Protein AF-A0A7S4MG57-F1 (afdb_monomer_lite)

Secondary structure (DSSP, 8-state):
-GGGGGT----TTS-HHHHHHHSPTTHHHHHHHHHHHHHH-THHHHHHHHHHHHHHT--HHHHHHHHHHHHHHHHHHHHHHHHHHHHHHHHHHHHHHHHHHTT-------------PPPPEEEEE-SSSTT--EEES-EEEESSSTT-EEEHHHHHHHHHH--S-TTSPEEEESS-----S----S--SS--------S----------S-S-TT---HHHHHHHHHHHHHHHHHHHHHTS----

InterPro domains:
  IPR000433 Zinc finger, ZZ-type [PF00569] (123-163)
  IPR000433 Zinc finger, ZZ-type [PS50135] (122-178)
  IPR000433 Zinc finger, ZZ-type [SM00291] (120-166)
  IPR043145 Zinc finger, ZZ-type superfamily [G3DSA:3.30.60.90] (115-174)
  IPR052260 Autophagy Receptor and Signaling Regulator [PTHR15090] (65-182)

Foldseek 3Di:
DVVVVLVDDDDPPDQPVVSLVSDDPPVSVVVVVVVVVCVVCVVVVLVVLVVVCVVVVHDSVVSSVVVVVSVVVVVVVVVVVVVVVVVVVVVVVVVVVVVVVVPDDDDDDDDDDDDDDPWAWEPAFAPPDPVRDTATFKWWDFPPDDRHIHHPVVVVVCVVVVPDPPPTHTDIDRHYPPPPPPPPPPPPPPDDDDPDDDPDDPDDDDPPDVPDPPPDDDPVVVVVVVVVVVVVVVVVVVVPDDPDD

Radius of gyration: 33.3 Å; chains: 1; bounding box: 58×55×112 Å

Structure (mmCIF, N/CA/C/O backbone):
data_AF-A0A7S4MG57-F1
#
_entry.id   AF-A0A7S4MG57-F1
#
loop_
_atom_site.group_PDB
_atom_site.id
_atom_site.type_symbol
_atom_site.label_atom_id
_atom_site.label_alt_id
_atom_site.label_comp_id
_atom_site.label_asym_id
_atom_site.label_entity_id
_atom_site.label_seq_id
_atom_site.pdbx_PDB_ins_code
_atom_site.Cartn_x
_atom_site.Cartn_y
_atom_site.Cartn_z
_atom_site.occupancy
_atom_site.B_iso_or_equiv
_atom_site.auth_seq_id
_atom_site.auth_comp_id
_atom_site.auth_asym_id
_atom_site.auth_atom_id
_atom_site.pdbx_PDB_model_num
ATOM 1 N N . SER A 1 1 ? -7.255 -6.159 46.983 1.00 59.19 1 SER A N 1
ATOM 2 C CA . SER A 1 1 ? -8.043 -6.106 45.728 1.00 59.19 1 SER A CA 1
ATOM 3 C C . SER A 1 1 ? -7.555 -7.181 44.759 1.00 59.19 1 SER A C 1
ATOM 5 O O . SER A 1 1 ? -6.366 -7.473 44.777 1.00 59.19 1 SER A O 1
ATOM 7 N N . ILE A 1 2 ? -8.422 -7.766 43.917 1.00 57.34 2 ILE A N 1
ATOM 8 C CA . ILE A 1 2 ? -8.017 -8.693 42.831 1.00 57.34 2 ILE A CA 1
ATOM 9 C C . ILE A 1 2 ? -6.954 -8.043 41.932 1.00 57.34 2 ILE A C 1
ATOM 11 O O . ILE A 1 2 ? -6.038 -8.718 41.485 1.00 57.34 2 ILE A O 1
ATOM 15 N N . LEU A 1 3 ? -7.029 -6.724 41.745 1.00 61.09 3 LEU A N 1
ATOM 16 C CA . LEU A 1 3 ? -6.102 -5.939 40.927 1.00 61.09 3 LEU A CA 1
ATOM 17 C C . LEU A 1 3 ? -4.697 -5.829 41.539 1.00 61.09 3 LEU A C 1
ATOM 19 O O . LEU A 1 3 ? -3.713 -5.886 40.811 1.00 61.09 3 LEU A O 1
ATOM 23 N N . ALA A 1 4 ? -4.593 -5.821 42.871 1.00 63.12 4 ALA A N 1
ATOM 24 C CA . ALA A 1 4 ? -3.309 -5.825 43.575 1.00 63.12 4 ALA A CA 1
ATOM 25 C C . ALA A 1 4 ? -2.533 -7.144 43.386 1.00 63.12 4 ALA A C 1
ATOM 27 O O . ALA A 1 4 ? -1.312 -7.152 43.468 1.00 63.12 4 ALA A O 1
ATOM 28 N N . ARG A 1 5 ? -3.223 -8.257 43.081 1.00 67.25 5 ARG A N 1
ATOM 29 C CA . ARG A 1 5 ? -2.581 -9.539 42.721 1.00 67.25 5 ARG A CA 1
ATOM 30 C C . ARG A 1 5 ? -1.983 -9.537 41.313 1.00 67.25 5 ARG A C 1
ATOM 32 O O . ARG A 1 5 ? -1.233 -10.445 40.981 1.00 67.25 5 ARG A O 1
ATOM 39 N N . PHE A 1 6 ? -2.342 -8.547 40.501 1.00 65.31 6 PHE A N 1
ATOM 40 C CA . PHE A 1 6 ? -1.812 -8.328 39.158 1.00 65.31 6 PHE A CA 1
ATOM 41 C C . PHE A 1 6 ? -0.910 -7.089 39.097 1.00 65.31 6 PHE A C 1
ATOM 43 O O . PHE A 1 6 ? -0.671 -6.585 38.008 1.00 65.31 6 PHE A O 1
ATOM 50 N N . GLU A 1 7 ? -0.456 -6.583 40.251 1.00 70.88 7 GLU A N 1
ATOM 51 C CA . GLU A 1 7 ? 0.407 -5.394 40.360 1.00 70.88 7 GLU A CA 1
ATOM 52 C C . GLU A 1 7 ? -0.213 -4.102 39.790 1.00 70.88 7 GLU A C 1
ATOM 54 O O . GLU A 1 7 ? 0.481 -3.116 39.567 1.00 70.88 7 GLU A O 1
ATOM 59 N N . ILE A 1 8 ? -1.538 -4.064 39.599 1.00 69.75 8 ILE A N 1
ATOM 60 C CA . ILE A 1 8 ? -2.241 -2.866 39.129 1.00 69.75 8 ILE A CA 1
ATOM 61 C C . ILE A 1 8 ? -2.574 -2.002 40.346 1.00 69.75 8 ILE A C 1
ATOM 63 O O . ILE A 1 8 ? -3.504 -2.303 41.103 1.00 69.75 8 ILE A O 1
ATOM 67 N N . GLN A 1 9 ? -1.799 -0.935 40.528 1.00 71.25 9 GLN A N 1
ATOM 68 C CA . GLN A 1 9 ? -2.088 0.139 41.475 1.00 71.25 9 GLN A CA 1
ATOM 69 C C . GLN A 1 9 ? -3.076 1.102 40.808 1.00 71.25 9 GLN A C 1
ATOM 71 O O . GLN A 1 9 ? -2.828 1.549 39.694 1.00 71.25 9 GLN A O 1
ATOM 76 N N . ILE A 1 10 ? -4.211 1.368 41.454 1.00 69.06 10 ILE A N 1
ATOM 77 C CA . ILE A 1 10 ? -5.167 2.380 40.993 1.00 69.06 10 ILE A CA 1
ATOM 78 C C . ILE A 1 10 ? -4.964 3.604 41.876 1.00 69.06 10 ILE A C 1
ATOM 80 O O . ILE A 1 10 ? -5.203 3.518 43.080 1.00 69.06 10 ILE A O 1
ATOM 84 N N . SER A 1 11 ? -4.520 4.709 41.288 1.00 71.12 11 SER A N 1
ATOM 85 C CA . SER A 1 11 ? -4.574 6.034 41.903 1.00 71.12 11 SER A CA 1
ATOM 86 C C . SER A 1 11 ? -5.867 6.752 41.506 1.00 71.12 11 SER A C 1
ATOM 88 O O . SER A 1 11 ? -6.457 6.456 40.465 1.00 71.12 11 SER A O 1
ATOM 90 N N . ASP A 1 12 ? -6.306 7.719 42.314 1.00 62.94 12 ASP A N 1
ATOM 91 C CA . ASP A 1 12 ? -7.511 8.519 42.033 1.00 62.94 12 ASP A CA 1
ATOM 92 C C . ASP A 1 12 ? -7.369 9.395 40.767 1.00 62.94 12 ASP A C 1
ATOM 94 O O . ASP A 1 12 ? -8.352 9.913 40.236 1.00 62.94 12 ASP A O 1
ATOM 98 N N . GLU A 1 13 ? -6.145 9.529 40.250 1.00 66.62 13 GLU A N 1
ATOM 99 C CA . GLU A 1 13 ? -5.807 10.281 39.040 1.00 66.62 13 GLU A CA 1
ATOM 100 C C . GLU A 1 13 ? -5.823 9.404 37.772 1.00 66.62 13 GLU A C 1
ATOM 102 O O . GLU A 1 13 ? -5.835 9.924 36.649 1.00 66.62 13 GLU A O 1
ATOM 107 N N . ASP A 1 14 ? -5.859 8.074 37.919 1.00 66.50 14 ASP A N 1
ATOM 108 C CA . ASP A 1 14 ? -5.783 7.159 36.787 1.00 66.50 14 ASP A CA 1
ATOM 109 C C . ASP A 1 14 ? -7.077 7.156 35.972 1.00 66.50 14 ASP A C 1
ATOM 111 O O . ASP A 1 14 ? -8.179 6.858 36.444 1.00 66.50 14 ASP A O 1
ATOM 115 N N . SER A 1 15 ? -6.947 7.424 34.670 1.00 70.81 15 SER A N 1
ATOM 116 C CA . SER A 1 15 ? -8.093 7.342 33.773 1.00 70.81 15 SER A CA 1
ATOM 117 C C . SER A 1 15 ? -8.615 5.899 33.738 1.00 70.81 15 SER A C 1
ATOM 119 O O . SER A 1 15 ? -7.839 4.977 33.471 1.00 70.81 15 SER A O 1
ATOM 121 N N . PRO A 1 16 ? -9.942 5.669 33.821 1.00 69.44 16 PRO A N 1
ATOM 122 C CA . PRO A 1 16 ? -10.532 4.329 33.714 1.00 69.44 16 PRO A CA 1
ATOM 123 C C . PRO A 1 16 ? -10.096 3.560 32.456 1.00 69.44 16 PRO A C 1
ATOM 125 O O . PRO A 1 16 ? -10.100 2.332 32.407 1.00 69.44 16 PRO A O 1
ATOM 128 N N . ARG A 1 17 ? -9.695 4.284 31.403 1.00 70.62 17 ARG A N 1
ATOM 129 C CA . ARG A 1 17 ? -9.153 3.714 30.165 1.00 70.62 17 ARG A CA 1
ATOM 130 C C . ARG A 1 17 ? -7.779 3.092 30.318 1.00 70.62 17 ARG A C 1
ATOM 132 O O . ARG A 1 17 ? -7.499 2.145 29.585 1.00 70.62 17 ARG A O 1
ATOM 139 N N . ASP A 1 18 ? -6.936 3.667 31.156 1.00 75.00 18 ASP A N 1
ATOM 140 C CA . ASP A 1 18 ? -5.563 3.224 31.352 1.00 75.00 18 ASP A CA 1
ATOM 141 C C . ASP A 1 18 ? -5.563 1.990 32.259 1.00 75.00 18 ASP A C 1
ATOM 143 O O . ASP A 1 18 ? -5.069 0.948 31.836 1.00 75.00 18 ASP A O 1
ATOM 147 N N . ILE A 1 19 ? -6.398 1.988 33.303 1.00 79.12 19 ILE A N 1
ATOM 148 C CA . ILE A 1 19 ? -6.696 0.792 34.110 1.00 79.12 19 ILE A CA 1
ATOM 149 C C . ILE A 1 19 ? -7.169 -0.387 33.231 1.00 79.12 19 ILE A C 1
ATOM 151 O O . ILE A 1 19 ? -6.678 -1.509 33.347 1.00 79.12 19 ILE A O 1
ATOM 155 N N . ILE A 1 20 ? -8.088 -0.159 32.278 1.00 80.50 20 ILE A N 1
ATOM 156 C CA . ILE A 1 20 ? -8.559 -1.218 31.357 1.00 80.50 20 ILE A CA 1
ATOM 157 C C . ILE A 1 20 ? -7.446 -1.711 30.411 1.00 80.50 20 ILE A C 1
ATOM 159 O O . ILE A 1 20 ? -7.496 -2.854 29.936 1.00 80.50 20 ILE A O 1
ATOM 163 N N . LYS A 1 21 ? -6.462 -0.869 30.069 1.00 80.12 21 LYS A N 1
ATOM 164 C CA . LYS A 1 21 ? -5.341 -1.287 29.215 1.00 80.12 21 LYS A CA 1
ATOM 165 C C . LYS A 1 21 ? -4.374 -2.190 29.959 1.00 80.12 21 LYS A C 1
ATOM 167 O O . LYS A 1 21 ? -3.854 -3.095 29.300 1.00 80.12 21 LYS A O 1
ATOM 172 N N . ASP A 1 22 ? -4.200 -1.958 31.249 1.00 81.81 22 ASP A N 1
ATOM 173 C CA . ASP A 1 22 ? -3.210 -2.651 32.070 1.00 81.81 22 ASP A CA 1
ATOM 174 C C . ASP A 1 22 ? -3.728 -3.997 32.591 1.00 81.81 22 ASP A C 1
ATOM 176 O O . ASP A 1 22 ? -2.958 -4.842 33.036 1.00 81.81 22 ASP A O 1
ATOM 180 N N . LEU A 1 23 ? -5.026 -4.275 32.411 1.00 80.25 23 LEU A N 1
ATOM 181 C CA . LEU A 1 23 ? -5.583 -5.605 32.644 1.00 80.25 23 LEU A CA 1
ATOM 182 C C . LEU A 1 23 ? -4.885 -6.685 31.783 1.00 80.25 23 LEU A C 1
ATOM 184 O O . LEU A 1 23 ? -4.780 -6.535 30.556 1.00 80.25 23 LEU A O 1
ATOM 188 N N . PRO A 1 24 ? -4.512 -7.835 32.375 1.00 78.94 24 PRO A N 1
ATOM 189 C CA . PRO A 1 24 ? -3.954 -8.961 31.635 1.00 78.94 24 PRO A CA 1
ATOM 190 C C . PRO A 1 24 ? -4.993 -9.621 30.712 1.00 78.94 24 PRO A C 1
ATOM 192 O O . PRO A 1 24 ? -6.214 -9.485 30.870 1.00 78.94 24 PRO A O 1
ATOM 195 N N . GLN A 1 25 ? -4.519 -10.371 29.713 1.00 78.56 25 GLN A N 1
ATOM 196 C CA . GLN A 1 25 ? -5.381 -11.272 28.940 1.00 78.56 25 GLN A CA 1
ATOM 197 C C . GLN A 1 25 ? -5.692 -12.520 29.785 1.00 78.56 25 GLN A C 1
ATOM 199 O O . GLN A 1 25 ? -4.795 -13.009 30.462 1.00 78.56 25 GLN A O 1
ATOM 204 N N . PRO A 1 26 ? -6.922 -13.064 29.761 1.00 77.31 26 PRO A N 1
ATOM 205 C CA . PRO A 1 26 ? -8.043 -12.713 28.885 1.00 77.31 26 PRO A CA 1
ATOM 206 C C . PRO A 1 26 ? -8.982 -11.626 29.446 1.00 77.31 26 PRO A C 1
ATOM 208 O O . PRO A 1 26 ? -9.932 -11.231 28.765 1.00 77.31 26 PRO A O 1
ATOM 211 N N . MET A 1 27 ? -8.742 -11.120 30.662 1.00 77.56 27 MET A N 1
ATOM 212 C CA . MET A 1 27 ? -9.642 -10.187 31.361 1.00 77.56 27 MET A CA 1
ATOM 213 C C . MET A 1 27 ? -9.887 -8.906 30.564 1.00 77.56 27 MET A C 1
ATOM 215 O O . MET A 1 27 ? -11.035 -8.500 30.380 1.00 77.56 27 MET A O 1
ATOM 219 N N . LYS A 1 28 ? -8.836 -8.328 29.978 1.00 82.12 28 LYS A N 1
ATOM 220 C CA . LYS A 1 28 ? -8.946 -7.165 29.087 1.00 82.12 28 LYS A CA 1
ATOM 221 C C . LYS A 1 28 ? -9.922 -7.390 27.935 1.00 82.12 28 LYS A C 1
ATOM 223 O O . LYS A 1 28 ? -10.689 -6.492 27.579 1.00 82.12 28 LYS A O 1
ATOM 228 N N . ARG A 1 29 ? -9.912 -8.578 27.325 1.00 80.75 29 ARG A N 1
ATOM 229 C CA . ARG A 1 29 ? -10.821 -8.922 26.223 1.00 80.75 29 ARG A CA 1
ATOM 230 C C . ARG A 1 29 ? -12.266 -9.022 26.710 1.00 80.75 29 ARG A C 1
ATOM 232 O O . ARG A 1 29 ? -13.153 -8.477 26.055 1.00 80.75 29 ARG A O 1
ATOM 239 N N . ILE A 1 30 ? -12.482 -9.652 27.862 1.00 81.44 30 ILE A N 1
ATOM 240 C CA . ILE A 1 30 ? -13.805 -9.811 28.482 1.00 81.44 30 ILE A CA 1
ATOM 241 C C . ILE A 1 30 ? -14.400 -8.443 28.835 1.00 81.44 30 ILE A C 1
ATOM 243 O O . ILE A 1 30 ? -15.529 -8.146 28.440 1.00 81.44 30 ILE A O 1
ATOM 247 N N . VAL A 1 31 ? -13.623 -7.580 29.495 1.00 81.31 31 VAL A N 1
ATOM 248 C CA . VAL A 1 31 ? -14.048 -6.226 29.880 1.00 81.31 31 VAL A CA 1
ATOM 249 C C . VAL A 1 31 ? -14.408 -5.401 28.646 1.00 81.31 31 VAL A C 1
ATOM 251 O O . VAL A 1 31 ? -15.502 -4.847 28.574 1.00 81.31 31 VAL A O 1
ATOM 254 N N . ASN A 1 32 ? -13.561 -5.392 27.612 1.00 80.00 32 ASN A N 1
ATOM 255 C CA . ASN A 1 32 ? -13.862 -4.669 26.372 1.00 80.00 32 ASN A CA 1
ATOM 256 C C . ASN A 1 32 ? -15.116 -5.201 25.660 1.00 80.00 32 ASN A C 1
ATOM 258 O O . ASN A 1 32 ? -15.914 -4.413 25.152 1.00 80.00 32 ASN A O 1
ATOM 262 N N . GLN A 1 33 ? -15.325 -6.519 25.629 1.00 77.44 33 GLN A N 1
ATOM 263 C CA . GLN A 1 33 ? -16.519 -7.113 25.025 1.00 77.44 33 GLN A CA 1
ATOM 264 C C . GLN A 1 33 ? -17.790 -6.721 25.789 1.00 77.44 33 GLN A C 1
ATOM 266 O O . GLN A 1 33 ? -18.788 -6.351 25.168 1.00 77.44 33 GLN A O 1
ATOM 271 N N . LYS A 1 34 ? -17.747 -6.736 27.125 1.00 78.19 34 LYS A N 1
ATOM 272 C CA . LYS A 1 34 ? -18.865 -6.312 27.979 1.00 78.19 34 LYS A CA 1
ATOM 273 C C . LYS A 1 34 ? -19.147 -4.814 27.850 1.00 78.19 34 LYS A C 1
ATOM 275 O O . LYS A 1 34 ? -20.306 -4.452 27.692 1.00 78.19 34 LYS A O 1
ATOM 280 N N . LEU A 1 35 ? -18.124 -3.961 27.779 1.00 78.56 35 LEU A N 1
ATOM 281 C CA . LEU A 1 35 ? -18.284 -2.522 27.521 1.00 78.56 35 LEU A CA 1
ATOM 282 C C . LEU A 1 35 ? -18.934 -2.238 26.157 1.00 78.56 35 LEU A C 1
ATOM 284 O O . LEU A 1 35 ? -19.771 -1.345 26.033 1.00 78.56 35 LEU A O 1
ATOM 288 N N . VAL A 1 36 ? -18.596 -3.014 25.121 1.00 74.25 36 VAL A N 1
ATOM 289 C CA . VAL A 1 36 ? -19.242 -2.904 23.801 1.00 74.25 36 VAL A CA 1
ATOM 290 C C . VAL A 1 36 ? -20.710 -3.335 23.852 1.00 74.25 36 VAL A C 1
ATOM 292 O O . VAL A 1 36 ? -21.543 -2.713 23.193 1.00 74.25 36 VAL A O 1
ATOM 295 N N . LEU A 1 37 ? -21.037 -4.376 24.622 1.00 71.50 37 LEU A N 1
ATOM 296 C CA . LEU A 1 37 ? -22.420 -4.820 24.821 1.00 71.50 37 LEU A CA 1
ATOM 297 C C . LEU A 1 37 ? -23.238 -3.793 25.613 1.00 71.50 37 LEU A C 1
ATOM 299 O O . LEU A 1 37 ? -24.344 -3.466 25.192 1.00 71.50 37 LEU A O 1
ATOM 303 N N . LEU A 1 38 ? -22.666 -3.226 26.678 1.00 71.62 38 LEU A N 1
ATOM 304 C CA . LEU A 1 38 ? -23.268 -2.142 27.461 1.00 71.62 38 LEU A CA 1
ATOM 305 C C . LEU A 1 38 ? -23.552 -0.909 26.603 1.00 71.62 38 LEU A C 1
ATOM 307 O O . LEU A 1 38 ? -24.611 -0.304 26.712 1.00 71.62 38 LEU A O 1
ATOM 311 N N . LYS A 1 39 ? -22.655 -0.588 25.665 1.00 68.88 39 LYS A N 1
ATOM 312 C CA . LYS A 1 39 ? -22.871 0.506 24.715 1.00 68.88 39 LYS A CA 1
ATOM 313 C C . LYS A 1 39 ? -24.057 0.273 23.765 1.00 68.88 39 LYS A C 1
ATOM 315 O O . LYS A 1 39 ? -24.626 1.235 23.261 1.00 68.88 39 LYS A O 1
ATOM 320 N N . ARG A 1 40 ? -24.384 -0.983 23.449 1.00 71.31 40 ARG A N 1
ATOM 321 C CA . ARG A 1 40 ? -25.470 -1.336 22.516 1.00 71.31 40 ARG A CA 1
ATOM 322 C C . ARG A 1 40 ? -26.824 -1.497 23.203 1.00 71.31 40 ARG A C 1
ATOM 324 O O . ARG A 1 40 ? -27.834 -1.376 22.524 1.00 71.31 40 ARG A O 1
ATOM 331 N N . LYS A 1 41 ? -26.821 -1.827 24.493 1.00 77.06 41 LYS A N 1
ATOM 332 C CA . LYS A 1 41 ? -28.001 -2.176 25.288 1.00 77.06 41 LYS A CA 1
ATOM 333 C C . LYS A 1 41 ? -27.887 -1.548 26.685 1.00 77.06 41 LYS A C 1
ATOM 335 O O . LYS A 1 41 ? -27.375 -2.219 27.591 1.00 77.06 41 LYS A O 1
ATOM 340 N N . PRO A 1 42 ? -28.281 -0.271 26.859 1.00 70.38 42 PRO A N 1
ATOM 341 C CA . PRO A 1 42 ? -28.182 0.432 28.140 1.00 70.38 42 PRO A CA 1
ATOM 342 C C . PRO A 1 42 ? -29.054 -0.200 29.234 1.00 70.38 42 PRO A C 1
ATOM 344 O O . PRO A 1 42 ? -28.709 -0.106 30.406 1.00 70.38 42 PRO A O 1
ATOM 347 N N . GLU A 1 43 ? -30.104 -0.943 28.877 1.00 76.00 43 GLU A N 1
ATOM 348 C CA . GLU A 1 43 ? -30.953 -1.684 29.817 1.00 76.00 43 GLU A CA 1
ATOM 349 C C . GLU A 1 43 ? -30.182 -2.746 30.625 1.00 76.00 43 GLU A C 1
ATOM 351 O O . GLU A 1 43 ? -30.570 -3.123 31.731 1.00 76.00 43 GLU A O 1
ATOM 356 N N . ASN A 1 44 ? -29.046 -3.223 30.104 1.00 77.75 44 ASN A N 1
ATOM 357 C CA . ASN A 1 44 ? -28.174 -4.145 30.831 1.00 77.75 44 ASN A CA 1
ATOM 358 C C . ASN A 1 44 ? -27.276 -3.428 31.847 1.00 77.75 44 ASN A C 1
ATOM 360 O O . ASN A 1 44 ? -26.794 -4.073 32.778 1.00 77.75 44 ASN A O 1
ATOM 364 N N . LEU A 1 45 ? -27.050 -2.120 31.681 1.00 78.81 45 LEU A N 1
ATOM 365 C CA . LEU A 1 45 ? -26.245 -1.318 32.598 1.00 78.81 45 LEU A CA 1
ATOM 366 C C . LEU A 1 45 ? -26.929 -1.226 33.959 1.00 78.81 45 LEU A C 1
ATOM 368 O O . LEU A 1 45 ? -26.300 -1.504 34.968 1.00 78.81 45 LEU A O 1
ATOM 372 N N . GLU A 1 46 ? -28.228 -0.935 33.980 1.00 81.38 46 GLU A N 1
ATOM 373 C CA . GLU A 1 46 ? -29.005 -0.822 35.219 1.00 81.38 46 GLU A CA 1
ATOM 374 C C . GLU A 1 46 ? -29.064 -2.133 36.005 1.00 81.38 46 GLU A C 1
ATOM 376 O O . GLU A 1 46 ? -29.035 -2.115 37.235 1.00 81.38 46 GLU A O 1
ATOM 381 N N . LYS A 1 47 ? -29.105 -3.276 35.305 1.00 83.00 47 LYS A N 1
ATOM 382 C CA . LYS A 1 47 ? -29.051 -4.605 35.931 1.00 83.00 47 LYS A CA 1
ATOM 383 C C . LYS A 1 47 ? -27.691 -4.860 36.574 1.00 83.00 47 LYS A C 1
ATOM 385 O O . LYS A 1 47 ? -27.638 -5.288 37.720 1.00 83.00 47 LYS A O 1
ATOM 390 N N . ILE A 1 48 ? -26.605 -4.559 35.857 1.00 81.56 48 ILE A N 1
ATOM 391 C CA . ILE A 1 48 ? -25.235 -4.719 36.368 1.00 81.56 48 ILE A CA 1
ATOM 392 C C . ILE A 1 48 ? -24.990 -3.781 37.553 1.00 81.56 48 ILE A C 1
ATOM 394 O O . ILE A 1 48 ? -24.492 -4.224 38.584 1.00 81.56 48 ILE A O 1
ATOM 398 N N . VAL A 1 49 ? -25.396 -2.516 37.436 1.00 82.56 49 VAL A N 1
ATOM 399 C CA . VAL A 1 49 ? -25.298 -1.519 38.508 1.00 82.56 49 VAL A CA 1
ATOM 400 C C . VAL A 1 49 ? -26.147 -1.930 39.706 1.00 82.56 49 VAL A C 1
ATOM 402 O O . VAL A 1 49 ? -25.669 -1.826 40.823 1.00 82.56 49 VAL A O 1
ATOM 405 N N . GLY A 1 50 ? -27.349 -2.477 39.505 1.00 83.62 50 GLY A N 1
ATOM 406 C CA . GLY A 1 50 ? -28.174 -3.004 40.595 1.00 83.62 50 GLY A CA 1
ATOM 407 C C . GLY A 1 50 ? -27.497 -4.147 41.354 1.00 83.62 50 GLY A C 1
ATOM 408 O O . GLY A 1 50 ? -27.485 -4.148 42.581 1.00 83.62 50 GLY A O 1
ATOM 409 N N . THR A 1 51 ? -26.869 -5.087 40.640 1.00 83.31 51 THR A N 1
ATOM 410 C CA . THR A 1 51 ? -26.091 -6.162 41.273 1.00 83.31 51 THR A CA 1
ATOM 411 C C . THR A 1 51 ? -24.866 -5.616 42.013 1.00 83.31 51 THR A C 1
ATOM 413 O O . THR A 1 51 ? -24.579 -6.053 43.122 1.00 83.31 51 THR A O 1
ATOM 416 N N . MET A 1 52 ? -24.154 -4.642 41.439 1.00 80.56 52 MET A N 1
ATOM 417 C CA . MET A 1 52 ? -22.985 -4.024 42.077 1.00 80.56 52 MET A CA 1
ATOM 418 C C . MET A 1 52 ? -23.366 -3.179 43.299 1.00 80.56 52 MET A C 1
ATOM 420 O O . MET A 1 52 ? -22.702 -3.273 44.323 1.00 80.56 52 MET A O 1
ATOM 424 N N . ALA A 1 53 ? -24.460 -2.425 43.227 1.00 84.75 53 ALA A N 1
ATOM 425 C CA . ALA A 1 53 ? -25.007 -1.639 44.329 1.00 84.75 53 ALA A CA 1
ATOM 426 C C . ALA A 1 53 ? -25.298 -2.518 45.555 1.00 84.75 53 ALA A C 1
ATOM 428 O O . ALA A 1 53 ? -24.917 -2.164 46.667 1.00 84.75 53 ALA A O 1
ATOM 429 N N . MET A 1 54 ? -25.876 -3.708 45.342 1.00 80.56 54 MET A N 1
ATOM 430 C CA . MET A 1 54 ? -26.094 -4.690 46.412 1.00 80.56 54 MET A CA 1
ATOM 431 C C . MET A 1 54 ? -24.784 -5.255 46.973 1.00 80.56 54 MET A C 1
ATOM 433 O O . MET A 1 54 ? -24.650 -5.388 48.183 1.00 80.56 54 MET A O 1
ATOM 437 N N . ILE A 1 55 ? -23.813 -5.581 46.113 1.00 83.31 55 ILE A N 1
ATOM 438 C CA . ILE A 1 55 ? -22.528 -6.169 46.536 1.00 83.31 55 ILE A CA 1
ATOM 439 C C . ILE A 1 55 ? -21.689 -5.178 47.352 1.00 83.31 55 ILE A C 1
ATOM 441 O O . ILE A 1 55 ? -21.047 -5.574 48.321 1.00 83.31 55 ILE A O 1
ATOM 445 N N . PHE A 1 56 ? -21.675 -3.906 46.956 1.00 79.00 56 PHE A N 1
ATOM 446 C CA . PHE A 1 56 ? -20.851 -2.871 47.585 1.00 79.00 56 PHE A CA 1
ATOM 447 C C . PHE A 1 56 ? -21.610 -2.029 48.618 1.00 79.00 56 PHE A C 1
ATOM 449 O O . PHE A 1 56 ? -21.015 -1.142 49.219 1.00 79.00 56 PHE A O 1
ATOM 456 N N . ASN A 1 57 ? -22.896 -2.323 48.844 1.00 84.94 57 ASN A N 1
ATOM 457 C CA . ASN A 1 57 ? -23.781 -1.590 49.750 1.00 84.94 57 ASN A CA 1
ATOM 458 C C . ASN A 1 57 ? -23.819 -0.074 49.460 1.00 84.94 57 ASN A C 1
ATOM 460 O O . ASN A 1 57 ? -23.706 0.754 50.362 1.00 84.94 57 ASN A O 1
ATOM 464 N N . VAL A 1 58 ? -23.951 0.282 48.179 1.00 83.75 58 VAL A N 1
ATOM 465 C CA . VAL A 1 58 ? -24.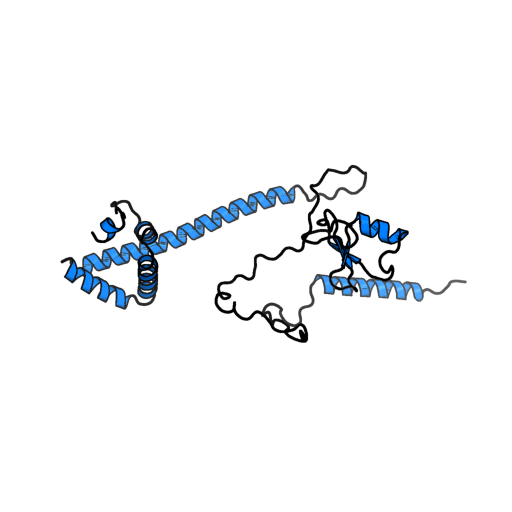002 1.669 47.681 1.00 83.75 58 VAL A CA 1
ATOM 466 C C . VAL A 1 58 ? -25.383 1.935 47.069 1.00 83.75 58 VAL A C 1
ATOM 468 O O . VAL A 1 58 ? -25.930 1.032 46.428 1.00 83.75 58 VAL A O 1
ATOM 471 N N . PRO A 1 59 ? -25.968 3.144 47.205 1.00 87.44 59 PRO A N 1
ATOM 472 C CA . PRO A 1 59 ? -27.229 3.481 46.551 1.00 87.44 59 PRO A CA 1
ATOM 473 C C . PRO A 1 59 ? -27.155 3.300 45.030 1.00 87.44 59 PRO A C 1
ATOM 475 O O . PRO A 1 59 ? -26.253 3.813 44.363 1.00 87.44 59 PRO A O 1
ATOM 478 N N . LYS A 1 60 ? -28.131 2.572 44.472 1.00 86.12 60 LYS A N 1
ATOM 479 C CA . LYS A 1 60 ? -28.186 2.235 43.040 1.00 86.12 60 LYS A CA 1
ATOM 480 C C . LYS A 1 60 ? -28.174 3.480 42.153 1.00 86.12 60 LYS A C 1
ATOM 482 O O . LYS A 1 60 ? -27.512 3.467 41.119 1.00 86.12 60 LYS A O 1
ATOM 487 N N . ASP A 1 61 ? -28.902 4.518 42.548 1.00 82.50 61 ASP A N 1
ATOM 488 C CA . ASP A 1 61 ? -29.097 5.713 41.725 1.00 82.50 61 ASP A CA 1
ATOM 489 C C . ASP A 1 61 ? -27.811 6.545 41.640 1.00 82.50 61 ASP A C 1
ATOM 491 O O . ASP A 1 61 ? -27.388 6.891 40.539 1.00 82.50 61 ASP A O 1
ATOM 495 N N . THR A 1 62 ? -27.107 6.723 42.763 1.00 84.44 62 THR A N 1
ATOM 496 C CA . THR A 1 62 ? -25.787 7.374 42.815 1.00 84.44 62 THR A CA 1
ATOM 497 C C . THR A 1 62 ? -24.769 6.643 41.940 1.00 84.44 62 THR A C 1
ATOM 499 O O . THR A 1 62 ? -24.117 7.245 41.089 1.00 84.44 62 THR A O 1
ATOM 502 N N . LEU A 1 63 ? -24.693 5.314 42.067 1.00 83.00 63 LEU A N 1
ATOM 503 C CA . LEU A 1 63 ? -23.773 4.505 41.266 1.00 83.00 63 LEU A CA 1
ATOM 504 C C . LEU A 1 63 ? -24.126 4.545 39.768 1.00 83.00 63 LEU A C 1
ATOM 506 O O . LEU A 1 63 ? -23.249 4.495 38.905 1.00 83.00 63 LEU A O 1
ATOM 510 N N . LEU A 1 64 ? -25.414 4.636 39.432 1.00 83.75 64 LEU A N 1
ATOM 511 C CA . LEU A 1 64 ? -25.870 4.727 38.048 1.00 83.75 64 LEU A CA 1
ATOM 512 C C . LEU A 1 64 ? -25.463 6.057 37.402 1.00 83.75 64 LEU A C 1
ATOM 514 O O . LEU A 1 64 ? -25.055 6.060 36.237 1.00 83.75 64 LEU A O 1
ATOM 518 N N . GLU A 1 65 ? -25.569 7.165 38.133 1.00 83.00 65 GLU A N 1
ATOM 519 C CA . GLU A 1 65 ? -25.163 8.495 37.671 1.00 83.00 65 GLU A CA 1
ATOM 520 C C . GLU A 1 65 ? -23.653 8.576 37.432 1.00 83.00 65 GLU A C 1
ATOM 522 O O . GLU A 1 65 ? -23.227 8.993 36.352 1.00 83.00 65 GLU A O 1
ATOM 527 N N . GLU A 1 66 ? -22.840 8.070 38.361 1.00 81.81 66 GLU A N 1
ATOM 528 C CA . GLU A 1 66 ? -21.378 8.035 38.224 1.00 81.81 66 GLU A CA 1
ATOM 529 C C . GLU A 1 66 ? -20.928 7.210 37.010 1.00 81.81 66 GLU A C 1
ATOM 531 O O . GLU A 1 66 ? -20.073 7.626 36.219 1.00 81.81 66 GLU A O 1
ATOM 536 N N . VAL A 1 67 ? -21.543 6.042 36.803 1.00 82.56 67 VAL A N 1
ATOM 537 C CA . VAL A 1 67 ? -21.222 5.170 35.667 1.00 82.56 67 VAL A CA 1
ATOM 538 C C . VAL A 1 67 ? -21.641 5.811 34.340 1.00 82.56 67 VAL A C 1
ATOM 540 O O . VAL A 1 67 ? -20.908 5.706 33.349 1.00 82.56 67 VAL A O 1
ATOM 543 N N . LYS A 1 68 ? -22.785 6.508 34.297 1.00 82.88 68 LYS A N 1
ATOM 544 C CA . LYS A 1 68 ? -23.222 7.272 33.115 1.00 82.88 68 LYS A CA 1
ATOM 545 C C . LYS A 1 68 ? -22.254 8.418 32.808 1.00 82.88 68 LYS A C 1
ATOM 547 O O . LYS A 1 68 ? -21.771 8.494 31.676 1.00 82.88 68 LYS A O 1
ATOM 552 N N . ALA A 1 69 ? -21.882 9.218 33.809 1.00 81.62 69 ALA A N 1
ATOM 553 C CA . ALA A 1 69 ? -20.914 10.306 33.667 1.00 81.62 69 ALA A CA 1
ATOM 554 C C . ALA A 1 69 ? -19.551 9.799 33.153 1.00 81.62 69 ALA A C 1
ATOM 556 O O . ALA A 1 69 ? -18.965 10.364 32.224 1.00 81.62 69 ALA A O 1
ATOM 557 N N . CYS A 1 70 ? -19.075 8.662 33.671 1.00 75.31 70 CYS A N 1
ATOM 558 C CA . CYS A 1 70 ? -17.845 8.019 33.209 1.00 75.31 70 CYS A CA 1
ATOM 559 C C . CYS A 1 70 ? -17.931 7.581 31.732 1.00 75.31 70 CYS A C 1
ATOM 561 O O . CYS A 1 70 ? -17.013 7.830 30.939 1.00 75.31 70 CYS A O 1
ATOM 563 N N . LEU A 1 71 ? -19.051 6.979 31.313 1.00 76.19 71 LEU A N 1
ATOM 564 C CA . LEU A 1 71 ? -19.266 6.582 29.918 1.00 76.19 71 LEU A CA 1
ATOM 565 C C . LEU A 1 71 ? -19.316 7.786 28.971 1.00 76.19 71 LEU A C 1
ATOM 567 O O . LEU A 1 71 ? -18.785 7.701 27.858 1.00 76.19 71 LEU A O 1
ATOM 571 N N . GLU A 1 72 ? -19.922 8.894 29.385 1.00 77.50 72 GLU A N 1
ATOM 572 C CA . GLU A 1 72 ? -19.961 10.140 28.616 1.00 77.50 72 GLU A CA 1
ATOM 573 C C . GLU A 1 72 ? -18.568 10.764 28.481 1.00 77.50 72 GLU A C 1
ATOM 575 O O . GLU A 1 72 ? -18.137 11.065 27.363 1.00 77.50 72 GLU A O 1
ATOM 580 N N . HIS A 1 73 ? -17.799 10.832 29.571 1.00 73.38 73 HIS A N 1
ATOM 581 C CA . HIS A 1 73 ? -16.416 11.314 29.562 1.00 73.38 73 HIS A CA 1
ATOM 582 C C . HIS A 1 73 ? -15.505 10.459 28.658 1.00 73.38 73 HIS A C 1
ATOM 584 O O . HIS A 1 73 ? -14.668 10.956 27.893 1.00 73.38 73 HIS A O 1
ATOM 590 N N . MET A 1 74 ? -15.711 9.137 28.638 1.00 68.62 74 MET A N 1
ATOM 591 C CA . MET A 1 74 ? -15.051 8.268 27.663 1.00 68.62 74 MET A CA 1
ATOM 592 C C . MET A 1 74 ? -15.479 8.607 26.221 1.00 68.62 74 MET A C 1
ATOM 594 O O . MET A 1 74 ? -14.674 8.504 25.290 1.00 68.62 74 MET A O 1
ATOM 598 N N . GLN A 1 75 ? -16.722 8.999 25.965 1.00 69.69 75 GLN A N 1
ATOM 599 C CA . GLN A 1 75 ? -17.188 9.300 24.610 1.00 69.69 75 GLN A CA 1
ATOM 600 C C . GLN A 1 75 ? -16.658 10.636 24.070 1.00 69.69 75 GLN A C 1
ATOM 602 O O . GLN A 1 75 ? -16.165 10.658 22.935 1.00 69.69 75 GLN A O 1
ATOM 607 N N . THR A 1 76 ? -16.664 11.701 24.869 1.00 65.25 76 THR A N 1
ATOM 608 C CA . THR A 1 76 ? -16.159 13.036 24.487 1.00 65.25 76 THR A CA 1
ATOM 609 C C . THR A 1 76 ? -14.660 13.004 24.183 1.00 65.25 76 THR A C 1
ATOM 611 O O . THR A 1 76 ? -14.209 13.448 23.125 1.00 65.25 76 THR A O 1
ATOM 614 N N . ASN A 1 77 ? -13.879 12.299 25.004 1.00 61.69 77 ASN A N 1
ATOM 615 C CA . ASN A 1 77 ? -12.436 12.140 24.814 1.00 61.69 77 ASN A CA 1
ATOM 616 C C . ASN A 1 77 ? -12.091 11.336 23.526 1.00 61.69 77 ASN A C 1
ATOM 618 O O . ASN A 1 77 ? -11.007 11.441 22.949 1.00 61.69 77 ASN A O 1
ATOM 622 N N . LYS A 1 78 ? -13.037 10.544 22.988 1.00 58.16 78 LYS A N 1
ATOM 623 C CA . LYS A 1 78 ? -12.893 9.888 21.670 1.00 58.16 78 LYS A CA 1
ATOM 624 C C . LYS A 1 78 ? -13.100 10.858 20.497 1.00 58.16 78 LYS A C 1
ATOM 626 O O . LYS A 1 78 ? -12.529 10.627 19.427 1.00 58.16 78 LYS A O 1
ATOM 631 N N . GLN A 1 79 ? -13.918 11.897 20.668 1.00 54.69 79 GLN A N 1
ATOM 632 C CA . GLN A 1 79 ? -14.130 12.946 19.668 1.00 54.69 79 GLN A CA 1
ATOM 633 C C . GLN A 1 79 ? -12.946 13.925 19.654 1.00 54.69 79 GLN A C 1
ATOM 635 O O . GLN A 1 79 ? -12.400 14.167 18.578 1.00 54.69 79 GLN A O 1
ATOM 640 N N . ASN A 1 80 ? -12.436 14.331 20.821 1.00 58.31 80 ASN A N 1
ATOM 641 C CA . ASN A 1 80 ? -11.267 15.217 20.930 1.00 58.31 80 ASN A CA 1
ATOM 642 C C . ASN A 1 80 ? -9.997 14.582 20.332 1.00 58.31 80 ASN A C 1
ATOM 644 O O . ASN A 1 80 ? -9.391 15.167 19.436 1.00 58.31 80 ASN A O 1
ATOM 648 N N . LYS A 1 81 ? -9.700 13.303 20.628 1.00 58.22 81 LYS A N 1
ATOM 649 C CA . LYS A 1 81 ? -8.589 12.570 19.971 1.00 58.22 81 LYS A CA 1
ATOM 650 C C . LYS A 1 81 ? -8.748 12.400 18.453 1.00 58.22 81 LYS A C 1
ATOM 652 O O . LYS A 1 81 ? -7.759 12.194 17.746 1.00 58.22 81 LYS A O 1
ATOM 657 N N . LYS A 1 82 ? -9.978 12.430 17.919 1.00 55.66 82 LYS A N 1
ATOM 658 C CA . LYS A 1 82 ? -10.226 12.426 16.464 1.00 55.66 82 LYS A CA 1
ATOM 659 C C . LYS A 1 82 ? -9.975 13.803 15.848 1.00 55.66 82 LYS A C 1
ATOM 661 O O . LYS A 1 82 ? -9.490 13.846 14.718 1.00 55.66 82 LYS A O 1
ATOM 666 N N . VAL A 1 83 ? -10.298 14.884 16.557 1.00 58.38 83 VAL A N 1
ATOM 667 C CA . VAL A 1 83 ? -10.059 16.270 16.126 1.00 58.38 83 VAL A CA 1
ATOM 668 C C . VAL A 1 83 ? -8.561 16.588 16.153 1.00 58.38 83 VAL A C 1
ATOM 670 O O . VAL A 1 83 ? -8.033 17.020 15.130 1.00 58.38 83 VAL A O 1
ATOM 673 N N . GLU A 1 84 ? -7.850 16.222 17.221 1.00 59.28 84 GLU A N 1
ATOM 674 C CA . GLU A 1 84 ? -6.391 16.385 17.346 1.00 59.28 84 GLU A CA 1
ATOM 675 C C . GLU A 1 84 ? -5.637 15.612 16.253 1.00 59.28 84 GLU A C 1
ATOM 677 O O . GLU A 1 84 ? -4.846 16.186 15.505 1.00 59.28 84 GLU A O 1
ATOM 682 N N . LYS A 1 85 ? -5.973 14.328 16.027 1.00 58.16 85 LYS A N 1
ATOM 683 C CA . LYS A 1 85 ? -5.392 13.546 14.915 1.00 58.16 85 LYS A CA 1
ATOM 684 C C . LYS A 1 85 ? -5.748 14.090 13.530 1.00 58.16 85 LYS A C 1
ATOM 686 O O . LYS A 1 85 ? -5.047 13.782 12.563 1.00 58.16 85 LYS A O 1
ATOM 691 N N . LYS A 1 86 ? -6.850 14.833 13.385 1.00 57.88 86 LYS A N 1
ATOM 692 C CA . LYS A 1 86 ? -7.253 15.463 12.117 1.00 57.88 86 LYS A CA 1
ATOM 693 C C . LYS A 1 86 ? -6.487 16.771 11.892 1.00 57.88 86 LYS A C 1
ATOM 695 O O . LYS A 1 86 ? -6.077 17.014 10.759 1.00 57.88 86 LYS A O 1
ATOM 700 N N . GLN A 1 87 ? -6.231 17.551 12.944 1.00 58.19 87 GLN A N 1
ATOM 701 C CA . GLN A 1 87 ? -5.400 18.760 12.906 1.00 58.19 87 GLN A CA 1
ATOM 702 C C . GLN A 1 87 ? -3.917 18.436 12.685 1.00 58.19 87 GLN A C 1
ATOM 704 O O . GLN A 1 87 ? -3.303 19.017 11.793 1.00 58.19 87 GLN A O 1
ATOM 709 N N . GLU A 1 88 ? -3.365 17.429 13.365 1.00 58.53 88 GLU A N 1
ATOM 710 C CA . GLU A 1 88 ? -1.965 17.018 13.188 1.00 58.53 88 GLU A CA 1
ATOM 711 C C . GLU A 1 88 ? -1.692 16.514 11.754 1.00 58.53 88 GLU A C 1
ATOM 713 O O . GLU A 1 88 ? -0.666 16.812 11.140 1.00 58.53 88 GLU A O 1
ATOM 718 N N . LYS A 1 89 ? -2.664 15.808 11.157 1.00 58.62 89 LYS A N 1
ATOM 719 C CA . LYS A 1 89 ? -2.612 15.387 9.746 1.00 58.62 89 LYS A CA 1
ATOM 720 C C . LYS A 1 89 ? -2.812 16.539 8.760 1.00 58.62 89 LYS A C 1
ATOM 722 O O . LYS A 1 89 ? -2.312 16.442 7.640 1.00 58.62 89 LYS A O 1
ATOM 727 N N . LYS A 1 90 ? -3.536 17.599 9.139 1.00 61.81 90 LYS A N 1
ATOM 728 C CA . LYS A 1 90 ? -3.724 18.805 8.317 1.00 61.81 90 LYS A CA 1
ATOM 729 C C . LYS A 1 90 ? -2.433 19.633 8.279 1.00 61.81 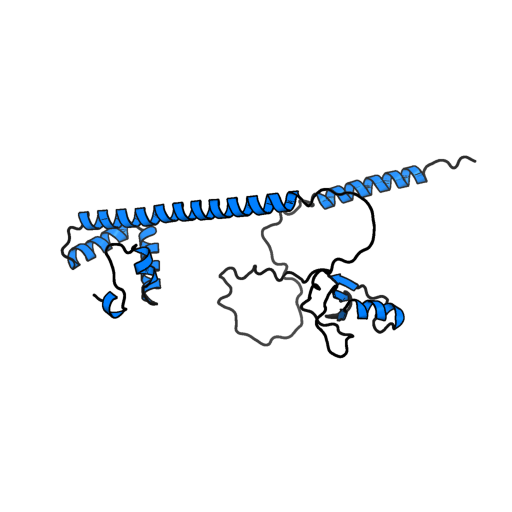90 LYS A C 1
ATOM 731 O O . LYS A 1 90 ? -1.954 19.920 7.187 1.00 61.81 90 LYS A O 1
ATOM 736 N N . CYS A 1 91 ? -1.802 19.853 9.433 1.00 53.47 91 CYS A N 1
ATOM 737 C CA . CYS A 1 91 ? -0.537 20.585 9.555 1.00 53.47 91 CYS A CA 1
ATOM 738 C C . CYS A 1 91 ? 0.619 19.873 8.812 1.00 53.47 91 CYS A C 1
ATOM 740 O O . CYS A 1 91 ? 1.327 20.472 8.003 1.00 53.47 91 CYS A O 1
ATOM 742 N N . LYS A 1 92 ? 0.711 18.535 8.926 1.00 58.06 92 LYS A N 1
ATOM 743 C CA . LYS A 1 92 ? 1.671 17.709 8.156 1.00 58.06 92 LYS A CA 1
ATOM 744 C C . LYS A 1 92 ? 1.404 17.682 6.639 1.00 58.06 92 LYS A C 1
ATOM 746 O O . LYS A 1 92 ? 2.301 17.359 5.858 1.00 58.06 92 LYS A O 1
ATOM 751 N N . LYS A 1 93 ? 0.177 17.982 6.193 1.00 54.91 93 LYS A N 1
ATOM 752 C CA . LYS A 1 93 ? -0.205 18.037 4.767 1.00 54.91 93 LYS A CA 1
ATOM 753 C C . LYS A 1 93 ? 0.109 19.400 4.143 1.00 54.91 93 LYS A C 1
ATOM 755 O O . LYS A 1 93 ? 0.412 19.446 2.953 1.00 54.91 93 LYS A O 1
ATOM 760 N N . GLU A 1 94 ? 0.071 20.474 4.926 1.00 56.62 94 GLU A N 1
ATOM 761 C CA . GLU A 1 94 ? 0.428 21.833 4.497 1.00 56.62 94 GLU A CA 1
ATOM 762 C C . GLU A 1 94 ? 1.950 21.988 4.341 1.00 56.62 94 GLU A C 1
ATOM 764 O O . GLU A 1 94 ? 2.397 22.454 3.292 1.00 56.62 94 GLU A O 1
ATOM 769 N N . GLN A 1 95 ? 2.748 21.435 5.264 1.00 56.28 95 GLN A N 1
ATOM 770 C CA . GLN A 1 95 ? 4.217 21.390 5.144 1.00 56.28 95 GLN A CA 1
ATOM 771 C C . GLN A 1 95 ? 4.685 20.642 3.877 1.00 56.28 95 GLN A C 1
ATOM 773 O O . GLN A 1 95 ? 5.519 21.136 3.124 1.00 56.28 95 GLN A O 1
ATOM 778 N N . LYS A 1 96 ? 4.053 19.506 3.544 1.00 53.22 96 LYS A N 1
ATOM 779 C CA . LYS A 1 96 ? 4.34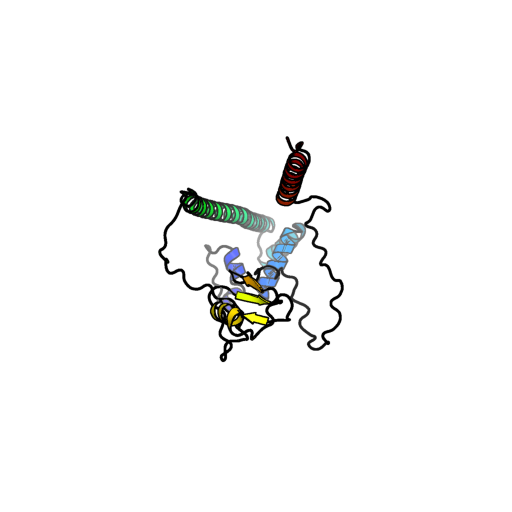1 18.751 2.304 1.00 53.22 96 LYS A CA 1
ATOM 780 C C . LYS A 1 96 ? 3.823 19.413 1.018 1.00 53.22 96 LYS A C 1
ATOM 782 O O . LYS A 1 96 ? 4.202 18.989 -0.074 1.00 53.22 96 LYS A O 1
ATOM 787 N N . LYS A 1 97 ? 2.924 20.402 1.110 1.00 54.47 97 LYS A N 1
ATOM 788 C CA . LYS A 1 97 ? 2.389 21.142 -0.048 1.00 54.47 97 LYS A CA 1
ATOM 789 C C . LYS A 1 97 ? 3.282 22.338 -0.403 1.00 54.47 97 LYS A C 1
ATOM 791 O O . LYS A 1 97 ? 3.439 22.606 -1.591 1.00 54.47 97 LYS A O 1
ATOM 796 N N . ALA A 1 98 ? 3.910 22.977 0.587 1.00 51.62 98 ALA A N 1
ATOM 797 C CA . ALA A 1 98 ? 4.883 24.053 0.379 1.00 51.62 98 ALA A CA 1
ATOM 798 C C . ALA A 1 98 ? 6.172 23.540 -0.297 1.00 51.62 98 ALA A C 1
ATOM 800 O O . ALA A 1 98 ? 6.590 24.076 -1.320 1.00 51.62 98 ALA A O 1
ATOM 801 N N . GLU A 1 99 ? 6.711 22.407 0.165 1.00 51.34 99 GLU A N 1
ATOM 802 C CA . GLU A 1 99 ? 7.921 21.784 -0.406 1.00 51.34 99 GLU A CA 1
ATOM 803 C C . GLU A 1 99 ? 7.717 21.276 -1.851 1.00 51.34 99 GLU A C 1
ATOM 805 O O . GLU A 1 99 ? 8.645 21.198 -2.655 1.00 51.34 99 GLU A O 1
ATOM 810 N N . LYS A 1 100 ? 6.467 20.975 -2.229 1.00 48.22 100 LYS A N 1
ATOM 811 C CA . LYS A 1 100 ? 6.106 20.499 -3.574 1.00 48.22 100 LYS A CA 1
ATOM 812 C C . LYS A 1 100 ? 5.796 21.629 -4.566 1.00 48.22 100 LYS A C 1
ATOM 814 O O . LYS A 1 100 ? 5.767 21.369 -5.768 1.00 48.22 100 LYS A O 1
ATOM 819 N N . CYS A 1 101 ? 5.566 22.855 -4.089 1.00 45.69 101 CYS A N 1
ATOM 820 C CA . CYS A 1 101 ? 5.299 24.022 -4.935 1.00 45.69 101 CYS A CA 1
ATOM 821 C C . CYS A 1 101 ? 6.589 24.732 -5.381 1.00 45.69 101 CYS A C 1
ATOM 823 O O . CYS A 1 101 ? 6.600 25.330 -6.449 1.00 45.69 101 CYS A O 1
ATOM 825 N N . ALA A 1 102 ? 7.695 24.570 -4.645 1.00 48.94 102 ALA A N 1
ATOM 826 C CA . ALA A 1 102 ? 9.019 25.061 -5.047 1.00 48.94 102 ALA A CA 1
ATOM 827 C C . ALA A 1 102 ? 9.664 24.254 -6.201 1.00 48.94 102 ALA A C 1
ATOM 829 O O . ALA A 1 102 ? 10.636 24.696 -6.798 1.00 48.94 102 ALA A O 1
ATOM 830 N N . ARG A 1 103 ? 9.122 23.073 -6.548 1.00 49.97 103 ARG A N 1
ATOM 831 C CA . ARG A 1 103 ? 9.644 22.171 -7.602 1.00 49.97 103 ARG A CA 1
ATOM 832 C C . ARG A 1 103 ? 8.884 22.231 -8.935 1.00 49.97 103 ARG A C 1
ATOM 834 O O . ARG A 1 103 ? 9.023 21.331 -9.760 1.00 49.97 103 ARG A O 1
ATOM 841 N N . LYS A 1 104 ? 8.034 23.237 -9.148 1.00 47.81 104 LYS A N 1
ATOM 842 C CA . LYS A 1 104 ? 7.269 23.392 -10.396 1.00 47.81 104 LYS A CA 1
ATOM 843 C C . LYS A 1 104 ? 7.467 24.772 -11.016 1.00 47.81 104 LYS A C 1
ATOM 845 O O . LYS A 1 104 ? 6.511 25.514 -11.190 1.00 47.81 104 LYS A O 1
ATOM 850 N N . CYS A 1 105 ? 8.696 25.045 -11.427 1.00 30.89 105 CYS A N 1
ATOM 851 C CA . CYS A 1 105 ? 8.947 25.867 -12.604 1.00 30.89 105 CYS A CA 1
ATOM 852 C C . CYS A 1 105 ? 9.678 24.976 -13.619 1.00 30.89 105 CYS A C 1
ATOM 854 O O . CYS A 1 105 ? 10.748 24.465 -13.291 1.00 30.89 105 CYS A O 1
ATOM 856 N N . PRO A 1 106 ? 9.116 24.718 -14.809 1.00 45.53 106 PRO A N 1
ATOM 857 C CA . PRO A 1 106 ? 9.879 24.175 -15.918 1.00 45.53 106 PRO A CA 1
ATOM 858 C C . PRO A 1 106 ? 10.612 25.339 -16.590 1.00 45.53 106 PRO A C 1
ATOM 860 O O . PRO A 1 106 ? 9.984 26.159 -17.254 1.00 45.53 106 PRO A O 1
ATOM 863 N N . VAL A 1 107 ? 11.927 25.425 -16.398 1.00 38.12 107 VAL A N 1
ATOM 864 C CA . VAL A 1 107 ? 12.799 26.182 -17.308 1.00 38.12 107 VAL A CA 1
ATOM 865 C C . VAL A 1 107 ? 13.298 25.179 -18.352 1.00 38.12 107 VAL A C 1
ATOM 867 O O . VAL A 1 107 ? 13.676 24.071 -17.957 1.00 38.12 107 VAL A O 1
ATOM 870 N N . PRO A 1 108 ? 13.240 25.477 -19.662 1.00 48.41 108 PRO A N 1
ATOM 871 C CA . PRO A 1 108 ? 13.696 24.535 -20.666 1.00 48.41 108 PRO A CA 1
ATOM 872 C C . PRO A 1 108 ? 15.218 24.609 -20.854 1.00 48.41 108 PRO A C 1
ATOM 874 O O . PRO A 1 108 ? 15.795 25.692 -20.886 1.00 48.41 108 PRO A O 1
ATOM 877 N N . ALA A 1 109 ? 15.779 23.427 -21.129 1.00 38.06 109 ALA A N 1
ATOM 878 C CA . ALA A 1 109 ? 17.002 23.177 -21.900 1.00 38.06 109 ALA A CA 1
ATOM 879 C C . ALA A 1 109 ? 18.354 23.201 -21.121 1.00 38.06 109 ALA A C 1
ATOM 881 O O . ALA A 1 109 ? 18.374 23.493 -19.929 1.00 38.06 109 ALA A O 1
ATOM 882 N N . PRO A 1 110 ? 19.456 22.709 -21.725 1.00 59.69 110 PRO A N 1
ATOM 883 C CA . PRO A 1 110 ? 20.016 21.393 -21.393 1.00 59.69 110 PRO A CA 1
ATOM 884 C C . PRO A 1 110 ? 21.527 21.447 -21.099 1.00 59.69 110 PRO A C 1
ATOM 886 O O . PRO A 1 110 ? 22.267 22.049 -21.867 1.00 59.69 110 PRO A O 1
ATOM 889 N N . SER A 1 111 ? 22.018 20.750 -20.074 1.00 37.41 111 SER A N 1
ATOM 890 C CA . SER A 1 111 ? 23.398 20.240 -20.086 1.00 37.41 111 SER A CA 1
ATOM 891 C C . SER A 1 111 ? 23.719 19.365 -18.880 1.00 37.41 111 SER A C 1
ATOM 893 O O . SER A 1 111 ? 23.379 19.642 -17.732 1.00 37.41 111 SER A O 1
ATOM 895 N N . ASP A 1 112 ? 24.376 18.276 -19.240 1.00 49.69 112 ASP A N 1
ATOM 896 C CA . ASP A 1 112 ? 25.096 17.262 -18.491 1.00 49.69 112 ASP A CA 1
ATOM 897 C C . ASP A 1 112 ? 25.781 17.713 -17.191 1.00 49.69 112 ASP A C 1
ATOM 899 O O . ASP A 1 112 ? 26.793 18.408 -17.222 1.00 49.69 112 ASP A O 1
ATOM 903 N N . VAL A 1 113 ? 25.315 17.183 -16.052 1.00 36.50 113 VAL A N 1
ATOM 904 C CA . VAL A 1 113 ? 26.186 16.620 -14.999 1.00 36.50 113 VAL A CA 1
ATOM 905 C C . VAL A 1 113 ? 25.395 15.641 -14.107 1.00 36.50 113 VAL A C 1
ATOM 907 O O . VAL A 1 113 ? 24.263 15.944 -13.720 1.00 36.50 113 VAL A O 1
ATOM 910 N N . PRO A 1 114 ? 25.950 14.461 -13.758 1.00 45.75 114 PRO A N 1
ATOM 911 C CA . PRO A 1 114 ? 25.232 13.430 -13.017 1.00 45.75 114 PRO A CA 1
ATOM 912 C C . PRO A 1 114 ? 25.298 13.688 -11.508 1.00 45.75 114 PRO A C 1
ATOM 914 O O . PRO A 1 114 ? 26.300 13.410 -10.850 1.00 45.75 114 PRO A O 1
ATOM 917 N N . GLU A 1 115 ? 24.200 14.169 -10.929 1.00 41.56 115 GLU A N 1
ATOM 918 C CA . GLU A 1 115 ? 24.030 14.158 -9.477 1.00 41.56 115 GLU A CA 1
ATOM 919 C C . GLU A 1 115 ? 23.766 12.720 -9.007 1.00 41.56 115 GLU A C 1
ATOM 921 O O . GLU A 1 115 ? 22.813 12.064 -9.439 1.00 41.56 115 GLU A O 1
ATOM 926 N N . GLN A 1 116 ? 24.652 12.214 -8.147 1.00 49.41 116 GLN A N 1
ATOM 927 C CA . GLN A 1 116 ? 24.685 10.840 -7.643 1.00 49.41 116 GLN A CA 1
ATOM 928 C C . GLN A 1 116 ? 23.445 10.517 -6.798 1.00 49.41 116 GLN A C 1
ATOM 930 O O . GLN A 1 116 ? 23.432 10.588 -5.569 1.00 49.41 116 GLN A O 1
ATOM 935 N N . GLN A 1 117 ? 22.371 10.125 -7.476 1.00 56.56 117 GLN A N 1
ATOM 936 C CA . GLN A 1 117 ? 21.203 9.519 -6.854 1.00 56.56 117 GLN A CA 1
ATOM 937 C C . GLN A 1 117 ? 21.561 8.092 -6.426 1.00 56.56 117 GLN A C 1
ATOM 939 O O . GLN A 1 117 ? 22.077 7.309 -7.222 1.00 56.56 117 GLN A O 1
ATOM 944 N N . LYS A 1 118 ? 21.284 7.738 -5.161 1.00 64.62 118 LYS A N 1
ATOM 945 C CA . LYS A 1 118 ? 21.466 6.365 -4.657 1.00 64.62 118 LYS A CA 1
ATOM 946 C C . LYS A 1 118 ? 20.817 5.361 -5.625 1.00 64.62 118 LYS A C 1
ATOM 948 O O . LYS A 1 118 ? 19.665 5.586 -6.013 1.00 64.62 118 LYS A O 1
ATOM 953 N N . PRO A 1 119 ? 21.500 4.258 -5.980 1.00 70.19 119 PRO A N 1
ATOM 954 C CA . PRO A 1 119 ? 20.995 3.328 -6.978 1.00 70.19 119 PRO A CA 1
ATOM 955 C C . PRO A 1 119 ? 19.683 2.702 -6.501 1.00 70.19 119 PRO A C 1
ATOM 957 O O . PRO A 1 119 ? 19.572 2.201 -5.381 1.00 70.19 119 PRO A O 1
ATOM 960 N N . VAL A 1 120 ? 18.665 2.757 -7.357 1.00 83.75 120 VAL A N 1
ATOM 961 C CA . VAL A 1 120 ? 17.369 2.120 -7.116 1.00 83.75 120 VAL A CA 1
ATOM 962 C C . VAL A 1 120 ? 17.566 0.606 -7.154 1.00 83.75 120 VAL A C 1
ATOM 964 O O . VAL A 1 120 ? 18.030 0.080 -8.154 1.00 83.75 120 VAL A O 1
ATOM 967 N N . VAL A 1 121 ? 17.233 -0.109 -6.079 1.00 89.50 121 VAL A N 1
ATOM 968 C CA . VAL A 1 121 ? 17.413 -1.570 -6.008 1.00 89.50 121 VAL A CA 1
ATOM 969 C C . VAL A 1 121 ? 16.083 -2.283 -6.248 1.00 89.50 121 VAL A C 1
ATOM 971 O O . VAL A 1 121 ? 15.060 -1.944 -5.645 1.00 89.50 121 VAL A O 1
ATOM 974 N N . HIS A 1 122 ? 16.094 -3.282 -7.126 1.00 89.38 122 HIS A N 1
ATOM 975 C CA . HIS A 1 122 ? 14.954 -4.134 -7.441 1.00 89.38 122 HIS A CA 1
ATOM 976 C C . HIS A 1 122 ? 15.067 -5.479 -6.716 1.00 89.38 122 HIS A C 1
ATOM 978 O O . HIS A 1 122 ? 16.134 -6.071 -6.662 1.00 89.38 122 HIS A O 1
ATOM 984 N N . HIS A 1 123 ? 13.949 -6.016 -6.217 1.00 88.69 123 HIS A N 1
ATOM 985 C CA . HIS A 1 123 ? 13.875 -7.394 -5.704 1.00 88.69 123 HIS A CA 1
ATOM 986 C C . HIS A 1 123 ? 13.786 -8.400 -6.865 1.00 88.69 123 HIS A C 1
ATOM 988 O O . HIS A 1 123 ? 12.764 -9.058 -7.051 1.00 88.69 123 HIS A O 1
ATOM 994 N N . ALA A 1 124 ? 14.809 -8.423 -7.709 1.00 89.12 124 ALA A N 1
ATOM 995 C CA . ALA A 1 124 ? 14.975 -9.363 -8.809 1.00 89.12 124 ALA A CA 1
ATOM 996 C C . ALA A 1 124 ? 16.465 -9.561 -9.069 1.00 89.12 124 ALA A C 1
ATOM 998 O O . ALA A 1 124 ? 17.265 -8.660 -8.800 1.00 89.12 124 ALA A O 1
ATOM 999 N N . TYR A 1 125 ? 16.808 -10.733 -9.581 1.00 93.06 125 TYR A N 1
ATOM 1000 C CA . TYR A 1 125 ? 18.175 -11.120 -9.882 1.00 93.06 125 TYR A CA 1
ATOM 1001 C C . TYR A 1 125 ? 18.392 -11.069 -11.388 1.00 93.06 125 TYR A C 1
ATOM 1003 O O . TYR A 1 125 ? 17.473 -11.367 -12.139 1.00 93.06 125 TYR A O 1
ATOM 1011 N N . CYS A 1 126 ? 19.581 -10.657 -11.817 1.00 93.25 126 CYS A N 1
ATOM 1012 C CA . CYS A 1 126 ? 19.949 -10.749 -13.225 1.00 93.25 126 CYS A CA 1
ATOM 1013 C C . CYS A 1 126 ? 20.294 -12.202 -13.576 1.00 93.25 126 CYS A C 1
ATOM 1015 O O . CYS A 1 126 ? 21.149 -12.790 -12.907 1.00 93.25 126 CYS A O 1
ATOM 1017 N N . ASP A 1 127 ? 19.681 -12.748 -14.627 1.00 90.75 127 ASP A N 1
ATOM 1018 C CA . ASP A 1 127 ? 19.888 -14.137 -15.060 1.00 90.75 127 ASP A CA 1
ATOM 1019 C C . ASP A 1 127 ? 21.204 -14.356 -15.814 1.00 90.75 127 ASP A C 1
ATOM 1021 O O . ASP A 1 127 ? 21.746 -15.457 -15.789 1.00 90.75 127 ASP A O 1
ATOM 1025 N N . ASN A 1 128 ? 21.756 -13.309 -16.437 1.00 89.50 128 ASN A N 1
ATOM 1026 C CA . ASN A 1 128 ? 23.023 -13.390 -17.173 1.00 89.50 128 ASN A CA 1
ATOM 1027 C C . ASN A 1 128 ? 24.260 -13.090 -16.302 1.00 89.50 128 ASN A C 1
ATOM 1029 O O . ASN A 1 128 ? 25.396 -13.334 -16.698 1.00 89.50 128 ASN A O 1
ATOM 1033 N N . CYS A 1 129 ? 24.082 -12.535 -15.100 1.00 89.00 129 CYS A N 1
ATOM 1034 C CA . CYS A 1 129 ? 25.210 -12.320 -14.198 1.00 89.00 129 CYS A CA 1
ATOM 1035 C C . CYS A 1 129 ? 25.599 -13.638 -13.515 1.00 89.00 129 CYS A C 1
ATOM 1037 O O . CYS A 1 129 ? 24.787 -14.208 -12.789 1.00 89.00 129 CYS A O 1
ATOM 1039 N N . ASN A 1 130 ? 26.868 -14.047 -13.626 1.00 77.56 130 ASN A N 1
ATOM 1040 C CA . ASN A 1 130 ? 27.394 -15.297 -13.047 1.00 77.56 130 ASN A CA 1
ATOM 1041 C C . ASN A 1 130 ? 27.033 -15.514 -11.564 1.00 77.56 130 ASN A C 1
ATOM 1043 O O . ASN A 1 130 ? 26.811 -16.642 -11.138 1.00 77.56 130 ASN A O 1
ATOM 1047 N N . ASN A 1 131 ? 26.925 -14.436 -10.781 1.00 77.69 131 ASN A N 1
ATOM 1048 C CA . ASN A 1 131 ? 26.650 -14.506 -9.343 1.00 77.69 131 ASN A CA 1
ATOM 1049 C C . ASN A 1 131 ? 25.182 -14.232 -8.974 1.00 77.69 131 ASN A C 1
ATOM 1051 O O . ASN A 1 131 ? 24.916 -13.991 -7.799 1.00 77.69 131 ASN A O 1
ATOM 1055 N N . ARG A 1 132 ? 24.251 -14.196 -9.947 1.00 78.56 132 ARG A N 1
ATOM 1056 C CA . ARG A 1 132 ? 22.837 -13.806 -9.754 1.00 78.56 132 ARG A CA 1
ATOM 1057 C C . ARG A 1 132 ? 22.716 -12.614 -8.807 1.00 78.56 132 ARG A C 1
ATOM 1059 O O . ARG A 1 132 ? 22.196 -12.715 -7.700 1.00 78.56 132 ARG A O 1
ATOM 1066 N N . GLN A 1 133 ? 23.286 -11.484 -9.209 1.00 86.00 133 GLN A N 1
ATOM 1067 C CA . GLN A 1 133 ? 23.288 -10.278 -8.385 1.00 86.00 133 GLN A CA 1
ATOM 1068 C C . GLN A 1 133 ? 21.922 -9.592 -8.417 1.00 86.00 133 GLN A C 1
ATOM 1070 O O . GLN A 1 133 ? 21.200 -9.650 -9.415 1.00 86.00 133 GLN A O 1
ATOM 1075 N N . LEU A 1 134 ? 21.576 -8.936 -7.306 1.00 89.50 134 LEU A N 1
ATOM 1076 C CA . LEU A 1 134 ? 20.371 -8.120 -7.207 1.00 89.50 134 LEU A CA 1
ATOM 1077 C C . LEU A 1 134 ? 20.474 -6.947 -8.189 1.00 89.50 134 LEU A C 1
ATOM 1079 O O . LEU A 1 134 ? 21.489 -6.252 -8.213 1.00 89.50 134 LEU A O 1
ATOM 1083 N N . ILE A 1 135 ? 19.429 -6.710 -8.980 1.00 90.69 135 ILE A N 1
ATOM 1084 C CA . ILE A 1 135 ? 19.457 -5.656 -9.995 1.00 90.69 135 ILE A CA 1
ATOM 1085 C C . ILE A 1 135 ? 19.404 -4.282 -9.314 1.00 90.69 135 ILE A C 1
ATOM 1087 O O . ILE A 1 135 ? 18.410 -3.918 -8.676 1.00 90.69 135 ILE A O 1
ATOM 1091 N N . SER A 1 136 ? 20.475 -3.511 -9.477 1.00 91.06 136 SER A N 1
ATOM 1092 C CA . SER A 1 136 ? 20.553 -2.088 -9.157 1.00 91.06 136 SER A CA 1
ATOM 1093 C C . SER A 1 136 ? 20.384 -1.254 -10.434 1.00 91.06 136 SER A C 1
ATOM 1095 O O . SER A 1 136 ? 20.838 -1.642 -11.507 1.00 91.06 136 SER A O 1
ATOM 1097 N N . GLY A 1 137 ? 19.696 -0.118 -10.333 1.00 90.38 137 GLY A N 1
ATOM 1098 C CA . GLY A 1 137 ? 19.347 0.725 -11.476 1.00 90.38 137 GLY A CA 1
ATOM 1099 C C . GLY A 1 137 ? 18.047 0.288 -12.152 1.00 90.38 137 GLY A C 1
ATOM 1100 O O . GLY A 1 137 ? 17.022 0.128 -11.488 1.00 90.38 137 GLY A O 1
ATOM 1101 N N . ILE A 1 138 ? 18.075 0.147 -13.478 1.00 92.25 138 ILE A N 1
ATOM 1102 C CA . ILE A 1 138 ? 16.914 -0.234 -14.293 1.00 92.25 138 ILE A CA 1
ATOM 1103 C C . ILE A 1 138 ? 16.851 -1.761 -14.407 1.00 92.25 138 ILE A C 1
ATOM 1105 O O . ILE A 1 138 ? 17.824 -2.409 -14.791 1.00 92.25 138 ILE A O 1
ATOM 1109 N N . ARG A 1 139 ? 15.682 -2.342 -14.114 1.00 94.44 139 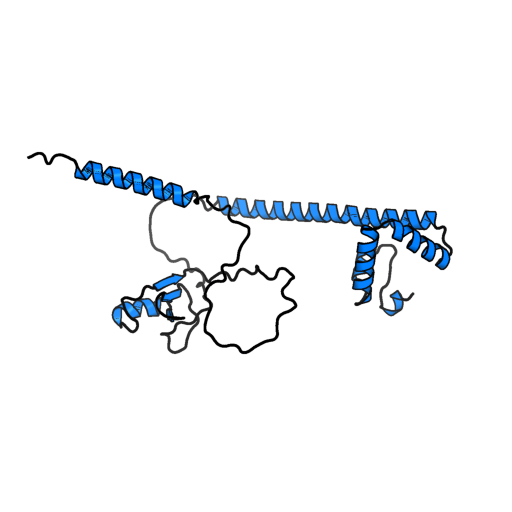ARG A N 1
ATOM 1110 C CA . ARG A 1 139 ? 15.401 -3.766 -14.361 1.00 94.44 139 ARG A CA 1
ATOM 1111 C C . ARG A 1 139 ? 14.765 -3.957 -15.733 1.00 94.44 139 ARG A C 1
ATOM 1113 O O . ARG A 1 139 ? 13.729 -3.355 -16.004 1.00 94.44 139 ARG A O 1
ATOM 1120 N N . TYR A 1 140 ? 15.325 -4.855 -16.534 1.00 94.19 140 TYR A N 1
ATOM 1121 C CA . TYR A 1 140 ? 14.832 -5.231 -17.854 1.00 94.19 140 TYR A CA 1
ATOM 1122 C C . TYR A 1 140 ? 14.180 -6.605 -17.779 1.00 94.19 140 TYR A C 1
ATOM 1124 O O . TYR A 1 140 ? 14.871 -7.610 -17.674 1.00 94.19 140 TYR A O 1
ATOM 1132 N N . LYS A 1 141 ? 12.846 -6.658 -17.805 1.00 93.38 141 LYS A N 1
ATOM 1133 C CA . LYS A 1 141 ? 12.116 -7.931 -17.790 1.00 93.38 141 LYS A CA 1
ATOM 1134 C C . LYS A 1 141 ? 11.709 -8.326 -19.204 1.00 93.38 141 LYS A C 1
ATOM 1136 O O . LYS A 1 141 ? 10.981 -7.563 -19.836 1.00 93.38 141 LYS A O 1
ATOM 1141 N N . CYS A 1 142 ? 12.089 -9.517 -19.659 1.00 94.69 142 CYS A N 1
ATOM 1142 C CA . CYS A 1 142 ? 11.555 -10.068 -20.904 1.00 94.69 142 CYS A CA 1
ATOM 1143 C C . CYS A 1 142 ? 10.052 -10.363 -20.743 1.00 94.69 142 CYS A C 1
ATOM 1145 O O . CYS A 1 142 ? 9.618 -10.886 -19.707 1.00 94.69 142 CYS A O 1
ATOM 1147 N N . LEU A 1 143 ? 9.256 -9.974 -21.742 1.00 93.44 143 LEU A N 1
ATOM 1148 C CA . LEU A 1 143 ? 7.802 -10.165 -21.753 1.00 93.44 143 LEU A CA 1
ATOM 1149 C C . LEU A 1 143 ? 7.375 -11.509 -22.351 1.00 93.44 143 LEU A C 1
ATOM 1151 O O . LEU A 1 143 ? 6.268 -11.967 -22.077 1.00 93.44 143 LEU A O 1
ATOM 1155 N N . GLN A 1 144 ? 8.249 -12.130 -23.135 1.00 94.31 144 GLN A N 1
ATOM 1156 C CA . GLN A 1 144 ? 8.023 -13.404 -23.805 1.00 94.31 144 GLN A CA 1
ATOM 1157 C C . GLN A 1 144 ? 8.481 -14.579 -22.935 1.00 94.31 144 GLN A C 1
ATOM 1159 O O . GLN A 1 144 ? 7.813 -15.610 -22.887 1.00 94.31 144 GLN A O 1
ATOM 1164 N N . CYS A 1 145 ? 9.581 -14.416 -22.195 1.00 90.50 145 CYS A N 1
ATOM 1165 C CA . CYS A 1 145 ? 10.127 -15.472 -21.350 1.00 90.50 145 CYS A CA 1
ATOM 1166 C C . CYS A 1 145 ? 9.596 -15.415 -19.906 1.00 90.50 145 CYS A C 1
ATOM 1168 O O . CYS A 1 145 ? 9.522 -14.336 -19.296 1.00 90.50 145 CYS A O 1
ATOM 1170 N N . PRO A 1 146 ? 9.276 -16.579 -19.306 1.00 89.12 146 PRO A N 1
ATOM 1171 C CA . PRO A 1 146 ? 8.911 -16.657 -17.899 1.00 89.12 146 PRO A CA 1
ATOM 1172 C C . PRO A 1 146 ? 10.124 -16.295 -17.035 1.00 89.12 146 PRO A C 1
ATOM 1174 O O . PRO A 1 146 ? 11.205 -16.838 -17.219 1.00 89.12 146 PRO A O 1
ATOM 1177 N N . ASP A 1 147 ? 9.935 -15.351 -16.110 1.00 87.25 147 ASP A N 1
ATOM 1178 C CA . ASP A 1 147 ? 10.930 -14.959 -15.097 1.00 87.25 147 ASP A CA 1
ATOM 1179 C C . ASP A 1 147 ? 12.350 -14.617 -15.581 1.00 87.25 147 ASP A C 1
ATOM 1181 O O . ASP A 1 147 ? 13.275 -14.664 -14.787 1.00 87.25 147 ASP A O 1
ATOM 1185 N N . TYR A 1 148 ? 12.506 -14.173 -16.834 1.00 92.31 148 TYR A N 1
ATOM 1186 C CA . TYR A 1 148 ? 13.796 -13.697 -17.342 1.00 92.31 148 TYR A CA 1
ATOM 1187 C C . TYR A 1 148 ? 13.988 -12.189 -17.099 1.00 92.31 148 TYR A C 1
ATOM 1189 O O . TYR A 1 148 ? 13.187 -11.364 -17.568 1.00 92.31 148 TYR A O 1
ATOM 1197 N N . ASP A 1 149 ? 15.035 -11.833 -16.359 1.00 94.06 149 ASP A N 1
ATOM 1198 C CA . ASP A 1 149 ? 15.379 -10.484 -15.925 1.00 94.06 149 ASP A CA 1
ATOM 1199 C C . ASP A 1 149 ? 16.865 -10.166 -16.175 1.00 94.06 149 ASP A C 1
ATOM 1201 O O . ASP A 1 149 ? 17.769 -10.915 -15.810 1.00 94.06 149 ASP A O 1
ATOM 1205 N N . LEU A 1 150 ? 17.130 -8.988 -16.740 1.00 93.50 150 LEU A N 1
ATOM 1206 C CA . LEU A 1 150 ? 18.470 -8.455 -16.974 1.00 93.50 150 LEU A CA 1
ATOM 1207 C C . LEU A 1 150 ? 18.680 -7.131 -16.228 1.00 93.50 150 LEU A C 1
ATOM 1209 O O . LEU A 1 150 ? 17.756 -6.329 -16.041 1.00 93.50 150 LEU A O 1
ATOM 1213 N N . CYS A 1 151 ? 19.918 -6.889 -15.798 1.00 93.69 151 CYS A N 1
ATOM 1214 C CA . CYS A 1 151 ? 20.369 -5.562 -15.382 1.00 93.69 151 CYS A CA 1
ATOM 1215 C C . CYS A 1 151 ? 20.781 -4.718 -16.598 1.00 93.69 151 CYS A C 1
ATOM 1217 O O . CYS A 1 151 ? 20.949 -5.236 -17.700 1.00 93.69 151 CYS A O 1
ATOM 1219 N N . GLU A 1 152 ? 20.986 -3.420 -16.381 1.00 91.62 152 GLU A N 1
ATOM 1220 C CA . GLU A 1 152 ? 21.379 -2.463 -17.425 1.00 91.62 152 GLU A CA 1
ATOM 1221 C C . GLU A 1 152 ? 22.652 -2.867 -18.182 1.00 91.62 152 GLU A C 1
ATOM 1223 O O . GLU A 1 152 ? 22.696 -2.782 -19.405 1.00 91.62 152 GLU A O 1
ATOM 1228 N N . SER A 1 153 ? 23.662 -3.391 -17.483 1.00 91.69 153 SER A N 1
ATOM 1229 C CA . SER A 1 153 ? 24.897 -3.843 -18.131 1.00 91.69 153 SER A CA 1
ATOM 1230 C C . SER A 1 153 ? 24.708 -5.108 -18.965 1.00 91.69 153 SER A C 1
ATOM 1232 O O . SER A 1 153 ? 25.374 -5.266 -19.984 1.00 91.69 153 SER A O 1
ATOM 1234 N N . CYS A 1 154 ? 23.816 -6.014 -18.558 1.00 91.75 154 CYS A N 1
ATOM 1235 C CA . CYS A 1 154 ? 23.542 -7.221 -19.331 1.00 91.75 154 CYS A CA 1
ATOM 1236 C C . CYS A 1 154 ? 22.668 -6.921 -20.547 1.00 91.75 154 CYS A C 1
ATOM 1238 O O . CYS A 1 154 ? 22.935 -7.472 -21.603 1.00 91.75 154 CYS A O 1
ATOM 1240 N N . GLU A 1 155 ? 21.683 -6.028 -20.446 1.00 92.25 155 GLU A N 1
ATOM 1241 C CA . GLU A 1 155 ? 20.896 -5.634 -21.622 1.00 92.25 155 GLU A CA 1
ATOM 1242 C C . GLU A 1 155 ? 21.770 -4.965 -22.694 1.00 92.25 155 GLU A C 1
ATOM 1244 O O . GLU A 1 155 ? 21.691 -5.351 -23.859 1.00 92.25 155 GLU A O 1
ATOM 1249 N N . ALA A 1 156 ? 22.703 -4.094 -22.293 1.00 90.12 156 ALA A N 1
ATOM 1250 C CA . ALA A 1 156 ? 23.664 -3.489 -23.215 1.00 90.12 156 ALA A CA 1
ATOM 1251 C C . ALA A 1 156 ? 24.563 -4.532 -23.903 1.00 90.12 156 ALA A C 1
ATOM 1253 O O . ALA A 1 156 ? 24.821 -4.436 -25.100 1.00 90.12 156 ALA A O 1
ATOM 1254 N N . LYS A 1 157 ? 25.006 -5.558 -23.163 1.00 89.81 157 LYS A N 1
ATOM 1255 C CA . LYS A 1 157 ? 25.769 -6.681 -23.730 1.00 89.81 157 LYS A CA 1
ATOM 1256 C C . LYS A 1 157 ? 24.928 -7.570 -24.631 1.00 89.81 157 LYS A C 1
ATOM 1258 O O . LYS A 1 157 ? 25.471 -8.144 -25.566 1.00 89.81 157 LYS A O 1
ATOM 1263 N N . ASN A 1 158 ? 23.626 -7.694 -24.375 1.00 87.06 158 ASN A N 1
ATOM 1264 C CA . ASN A 1 158 ? 22.767 -8.537 -25.197 1.00 87.06 158 ASN A CA 1
ATOM 1265 C C . ASN A 1 158 ? 22.726 -8.043 -26.643 1.00 87.06 158 ASN A C 1
ATOM 1267 O O . ASN A 1 158 ? 22.662 -8.857 -27.548 1.00 87.06 158 ASN A O 1
ATOM 1271 N N . VAL A 1 159 ? 22.834 -6.728 -26.857 1.00 82.50 159 VAL A N 1
ATOM 1272 C CA . VAL A 1 159 ? 22.873 -6.119 -28.197 1.00 82.50 159 VAL A CA 1
ATOM 1273 C C . VAL A 1 159 ? 24.103 -6.566 -28.996 1.00 82.50 159 VAL A C 1
ATOM 1275 O O . VAL A 1 159 ? 24.047 -6.639 -30.220 1.00 82.50 159 VAL A O 1
ATOM 1278 N N . THR A 1 160 ? 25.223 -6.844 -28.324 1.00 83.75 160 THR A N 1
ATOM 1279 C CA . THR A 1 160 ? 26.494 -7.200 -28.973 1.00 83.75 160 THR A CA 1
ATOM 1280 C C . THR A 1 160 ? 26.781 -8.698 -28.965 1.00 83.75 160 THR A C 1
ATOM 1282 O O . THR A 1 160 ? 27.359 -9.213 -29.914 1.00 83.75 160 THR A O 1
ATOM 1285 N N . GLU A 1 161 ? 26.418 -9.393 -27.888 1.00 84.12 161 GLU A N 1
ATOM 1286 C CA . GLU A 1 161 ? 26.745 -10.805 -27.653 1.00 84.12 161 GLU A CA 1
ATOM 1287 C C . GLU A 1 161 ? 25.559 -11.745 -27.941 1.00 84.12 161 GLU A C 1
ATOM 1289 O O . GLU A 1 161 ? 25.764 -12.955 -27.991 1.00 84.12 161 GLU A O 1
ATOM 1294 N N . ASN A 1 162 ? 24.340 -11.216 -28.143 1.00 83.44 162 ASN A N 1
ATOM 1295 C CA . ASN A 1 162 ? 23.116 -11.966 -28.471 1.00 83.44 162 ASN A CA 1
ATOM 1296 C C . ASN A 1 162 ? 22.909 -13.238 -27.620 1.00 83.44 162 ASN A C 1
ATOM 1298 O O . ASN A 1 162 ? 22.555 -14.301 -28.129 1.00 83.44 162 ASN A O 1
ATOM 1302 N N . PHE A 1 163 ? 23.119 -13.149 -26.305 1.00 86.62 163 PHE A N 1
ATOM 1303 C CA . PHE A 1 163 ? 22.907 -14.285 -25.398 1.00 86.62 163 PHE A CA 1
ATOM 1304 C C . PHE A 1 163 ? 21.415 -14.550 -25.101 1.00 86.62 163 PHE A C 1
ATOM 1306 O O . PHE A 1 163 ? 21.068 -15.577 -24.517 1.00 86.62 163 PHE A O 1
ATOM 1313 N N . HIS A 1 164 ? 20.530 -13.625 -25.478 1.00 87.19 164 HIS A N 1
ATOM 1314 C CA . HIS A 1 164 ? 19.078 -13.755 -25.470 1.00 87.19 164 HIS A CA 1
ATOM 1315 C C . HIS A 1 164 ? 18.500 -13.260 -26.795 1.00 87.19 164 HIS A C 1
ATOM 1317 O O . HIS A 1 164 ? 19.024 -12.306 -27.374 1.00 87.19 164 HIS A O 1
ATOM 1323 N N . ASP A 1 165 ? 17.390 -13.861 -27.225 1.00 87.25 165 ASP A N 1
ATOM 1324 C CA . ASP A 1 165 ? 16.744 -13.560 -28.502 1.00 87.25 165 ASP A CA 1
ATOM 1325 C C . ASP A 1 165 ? 16.514 -12.051 -28.680 1.00 87.25 165 ASP A C 1
ATOM 1327 O O . ASP A 1 165 ? 15.864 -11.396 -27.859 1.00 87.25 165 ASP A O 1
ATOM 1331 N N . SER A 1 166 ? 17.040 -11.497 -29.775 1.00 84.69 166 SER A N 1
ATOM 1332 C CA . SER A 1 166 ? 16.915 -10.073 -30.117 1.00 84.69 166 SER A CA 1
ATOM 1333 C C . SER A 1 166 ? 15.471 -9.652 -30.392 1.00 84.69 166 SER A C 1
ATOM 1335 O O . SER A 1 166 ? 15.131 -8.478 -30.257 1.00 84.69 166 SER A O 1
ATOM 1337 N N . ASP A 1 167 ? 14.621 -10.614 -30.750 1.00 88.00 167 ASP A N 1
ATOM 1338 C CA . ASP A 1 167 ? 13.210 -10.395 -31.071 1.00 88.00 167 ASP A CA 1
ATOM 1339 C C . ASP A 1 167 ? 12.328 -10.335 -29.811 1.00 88.00 167 ASP A C 1
ATOM 1341 O O . ASP A 1 167 ? 11.147 -9.974 -29.870 1.00 88.00 167 ASP A O 1
ATOM 1345 N N . HIS A 1 168 ? 12.883 -10.673 -28.643 1.00 91.44 168 HIS A N 1
ATOM 1346 C CA . HIS A 1 168 ? 12.174 -10.553 -27.381 1.00 91.44 168 HIS A CA 1
ATOM 1347 C C . HIS A 1 168 ? 12.152 -9.111 -26.873 1.00 91.44 168 HIS A C 1
ATOM 1349 O O . HIS A 1 168 ? 13.137 -8.375 -26.887 1.00 91.44 168 HIS A O 1
ATOM 1355 N N . VAL A 1 169 ? 10.987 -8.703 -26.372 1.00 91.81 169 VAL A N 1
ATOM 1356 C CA . VAL A 1 169 ? 10.736 -7.328 -25.948 1.00 91.81 169 VAL A CA 1
ATOM 1357 C C . VAL A 1 169 ? 10.964 -7.217 -24.448 1.00 91.81 169 VAL A C 1
ATOM 1359 O O . VAL A 1 169 ? 10.331 -7.905 -23.642 1.00 91.81 169 VAL A O 1
ATOM 1362 N N . PHE A 1 170 ? 11.834 -6.287 -24.062 1.00 93.81 170 PHE A N 1
ATOM 1363 C CA . PHE A 1 170 ? 12.147 -6.018 -22.665 1.00 93.81 170 PHE A CA 1
ATOM 1364 C C . PHE A 1 170 ? 11.360 -4.825 -22.115 1.00 93.81 170 PHE A C 1
ATOM 1366 O O . PHE A 1 170 ? 11.418 -3.705 -22.625 1.00 93.81 170 PHE A O 1
ATOM 1373 N N . ALA A 1 171 ? 10.660 -5.042 -21.003 1.00 92.94 171 ALA A N 1
ATOM 1374 C CA . ALA A 1 171 ? 10.032 -3.986 -20.226 1.00 92.94 171 ALA A CA 1
ATOM 1375 C C . ALA A 1 171 ? 11.043 -3.328 -19.277 1.00 92.94 171 ALA A C 1
ATOM 1377 O O . ALA A 1 171 ? 11.587 -3.979 -18.380 1.00 92.94 171 ALA A O 1
ATOM 1378 N N . LYS A 1 172 ? 11.239 -2.010 -19.431 1.00 94.44 172 LYS A N 1
ATOM 1379 C CA . LYS A 1 172 ? 12.098 -1.200 -18.555 1.00 94.44 172 LYS A CA 1
ATOM 1380 C C . LYS A 1 172 ? 11.364 -0.823 -17.267 1.00 94.44 172 LYS A C 1
ATOM 1382 O O . LYS A 1 172 ? 10.427 -0.022 -17.257 1.00 94.44 172 LYS A O 1
ATOM 1387 N N . HIS A 1 173 ? 11.802 -1.379 -16.147 1.00 91.81 173 HIS A N 1
ATOM 1388 C CA . HIS A 1 173 ? 11.314 -1.052 -14.815 1.00 91.81 173 HIS A CA 1
ATOM 1389 C C . HIS A 1 173 ? 12.295 -0.099 -14.122 1.00 91.81 173 HIS A C 1
ATOM 1391 O O . HIS A 1 173 ? 13.309 -0.526 -13.589 1.00 91.81 173 HIS A O 1
ATOM 1397 N N . TYR A 1 174 ? 11.953 1.191 -14.072 1.00 90.44 174 TYR A N 1
ATOM 1398 C CA . TYR A 1 174 ? 12.762 2.236 -13.414 1.00 90.44 174 TYR A CA 1
ATOM 1399 C C . TYR A 1 174 ? 12.594 2.299 -11.889 1.00 90.44 174 TYR A C 1
ATOM 1401 O O . TYR A 1 174 ? 13.290 3.042 -11.200 1.00 90.44 174 TYR A O 1
ATOM 1409 N N . LYS A 1 175 ? 11.571 1.626 -11.355 1.00 87.25 175 LYS A N 1
ATOM 1410 C CA . LYS A 1 175 ? 11.249 1.612 -9.925 1.00 87.25 175 LYS A CA 1
ATOM 1411 C C . LYS A 1 175 ? 10.872 0.197 -9.514 1.00 87.25 175 LYS A C 1
ATOM 1413 O O . LYS A 1 175 ? 10.187 -0.480 -10.289 1.00 87.25 175 LYS A O 1
ATOM 1418 N N . PRO A 1 176 ? 11.237 -0.250 -8.301 1.00 85.75 176 PRO A N 1
ATOM 1419 C CA . PRO A 1 176 ? 10.766 -1.525 -7.797 1.00 85.75 176 PRO A CA 1
ATOM 1420 C C . PRO A 1 176 ? 9.239 -1.511 -7.769 1.00 85.75 176 PRO A C 1
ATOM 1422 O O . PRO A 1 176 ? 8.613 -0.495 -7.433 1.00 85.75 176 PRO A O 1
ATOM 1425 N N . ARG A 1 177 ? 8.624 -2.646 -8.123 1.00 76.12 177 ARG A N 1
ATOM 1426 C CA . ARG A 1 177 ? 7.183 -2.820 -7.935 1.00 76.12 177 ARG A CA 1
ATOM 1427 C C . ARG A 1 177 ? 6.885 -2.537 -6.469 1.00 76.12 177 ARG A C 1
ATOM 1429 O O . ARG A 1 177 ? 7.385 -3.223 -5.582 1.00 76.12 177 ARG A O 1
ATOM 1436 N N . ARG A 1 178 ? 6.063 -1.517 -6.214 1.00 65.94 178 ARG A N 1
ATOM 1437 C CA . ARG A 1 178 ? 5.511 -1.295 -4.881 1.00 65.94 178 ARG A CA 1
ATOM 1438 C C . ARG A 1 178 ? 4.630 -2.497 -4.582 1.00 65.94 178 ARG A C 1
ATOM 1440 O O . ARG A 1 178 ? 3.514 -2.583 -5.088 1.00 65.94 178 ARG A O 1
ATOM 1447 N N . MET A 1 179 ? 5.140 -3.424 -3.781 1.00 55.41 179 MET A N 1
ATOM 1448 C CA . MET A 1 179 ? 4.299 -4.345 -3.030 1.00 55.41 179 MET A CA 1
ATOM 1449 C C . MET A 1 179 ? 3.359 -3.447 -2.234 1.00 55.41 179 MET A C 1
ATOM 1451 O O . MET A 1 179 ? 3.800 -2.784 -1.301 1.00 55.41 179 MET A O 1
ATOM 1455 N N . PHE A 1 180 ? 2.107 -3.295 -2.669 1.00 47.34 180 PHE A N 1
ATOM 1456 C CA . PHE A 1 180 ? 1.132 -2.537 -1.897 1.00 47.34 180 PHE A CA 1
ATOM 1457 C C . PHE A 1 180 ? 1.027 -3.225 -0.529 1.00 47.34 180 PHE A C 1
ATOM 1459 O O . PHE A 1 180 ? 0.573 -4.372 -0.484 1.00 47.34 180 PHE A O 1
ATOM 1466 N N . PRO A 1 181 ? 1.397 -2.572 0.589 1.00 48.66 181 PRO A N 1
ATOM 1467 C CA . PRO A 1 181 ? 1.091 -3.095 1.910 1.00 48.66 181 PRO A CA 1
ATOM 1468 C C . PRO A 1 181 ? -0.402 -2.833 2.131 1.00 48.66 181 PRO A C 1
ATOM 1470 O O . PRO A 1 181 ? -0.801 -1.834 2.720 1.00 48.66 181 PRO A O 1
ATOM 1473 N N . GLY A 1 182 ? -1.250 -3.632 1.485 1.00 48.03 182 GLY A N 1
ATOM 1474 C CA . GLY A 1 182 ? -2.597 -3.171 1.163 1.00 48.03 182 GLY A CA 1
ATOM 1475 C C . GLY A 1 182 ? -3.584 -4.260 0.792 1.00 48.03 182 GLY A C 1
ATOM 1476 O O . GLY A 1 182 ? -4.502 -3.995 0.024 1.00 48.03 182 GLY A O 1
ATOM 1477 N N . ARG A 1 183 ? -3.425 -5.469 1.337 1.00 49.12 183 ARG A N 1
ATOM 1478 C CA . ARG A 1 183 ? -4.547 -6.408 1.480 1.00 49.12 183 ARG A CA 1
ATOM 1479 C C . ARG A 1 183 ? -4.375 -7.374 2.662 1.00 49.12 183 ARG A C 1
ATOM 1481 O O . ARG A 1 183 ? -4.700 -8.544 2.572 1.00 49.12 183 ARG A O 1
ATOM 1488 N N . CYS A 1 184 ? -3.932 -6.865 3.814 1.00 42.06 184 CYS A N 1
ATOM 1489 C CA . CYS A 1 184 ? -4.176 -7.502 5.117 1.00 42.06 184 CYS A CA 1
ATOM 1490 C C . CYS A 1 184 ? -5.335 -6.792 5.842 1.00 42.06 184 CYS A C 1
ATOM 1492 O O . CYS A 1 184 ? -5.243 -6.352 6.985 1.00 42.06 184 CYS A O 1
ATOM 1494 N N . GLY A 1 185 ? -6.469 -6.642 5.157 1.00 38.66 185 GLY A N 1
ATOM 1495 C CA . GLY A 1 185 ? -7.708 -6.259 5.822 1.00 38.66 185 GLY A CA 1
ATOM 1496 C C . GLY A 1 185 ? -8.263 -7.463 6.575 1.00 38.66 185 GLY A C 1
ATOM 1497 O O . GLY A 1 185 ? -8.973 -8.234 5.961 1.00 38.66 185 GLY A O 1
ATOM 1498 N N . ARG A 1 186 ? -7.893 -7.648 7.852 1.00 44.69 186 ARG A N 1
ATOM 1499 C CA . ARG A 1 186 ? -8.590 -8.389 8.943 1.00 44.69 186 ARG A CA 1
ATOM 1500 C C . ARG A 1 186 ? -9.389 -9.692 8.662 1.00 44.69 186 ARG A C 1
ATOM 1502 O O . ARG A 1 186 ? -10.086 -10.141 9.562 1.00 44.69 186 ARG A O 1
ATOM 1509 N N . ALA A 1 187 ? -9.257 -10.347 7.513 1.00 43.34 187 ALA A N 1
ATOM 1510 C CA . ALA A 1 187 ? -10.017 -11.545 7.140 1.00 43.34 187 ALA A CA 1
ATOM 1511 C C . ALA A 1 187 ? -9.137 -12.672 6.564 1.00 43.34 187 ALA A C 1
ATOM 1513 O O . ALA A 1 187 ? -9.642 -13.587 5.930 1.00 43.34 187 ALA A O 1
ATOM 1514 N N . ALA A 1 188 ? -7.822 -12.635 6.798 1.00 44.59 188 ALA A N 1
ATOM 1515 C CA . ALA A 1 188 ? -6.883 -13.677 6.370 1.00 44.59 188 ALA A CA 1
ATOM 1516 C C . ALA A 1 188 ? -6.351 -14.511 7.554 1.00 44.59 188 ALA A C 1
ATOM 1518 O O . ALA A 1 188 ? -5.176 -14.850 7.587 1.00 44.59 188 ALA A O 1
ATOM 1519 N N . PHE A 1 189 ? -7.194 -14.800 8.554 1.00 40.41 189 PHE A N 1
ATOM 1520 C CA . PHE A 1 189 ? -6.806 -15.631 9.708 1.00 40.41 189 PHE A CA 1
ATOM 1521 C C . PHE A 1 189 ? -7.262 -17.094 9.628 1.00 40.41 189 PHE A C 1
ATOM 1523 O O . PHE A 1 189 ? -6.920 -17.870 10.508 1.00 40.41 189 PHE A O 1
ATOM 1530 N N . PHE A 1 190 ? -7.961 -17.509 8.570 1.00 39.53 190 PHE A N 1
ATOM 1531 C CA . PHE A 1 190 ? -8.294 -18.920 8.355 1.00 39.53 190 PHE A CA 1
ATOM 1532 C C . PHE A 1 190 ? -8.204 -19.275 6.874 1.00 39.53 190 PHE A C 1
ATOM 1534 O O . PHE A 1 190 ? -9.203 -19.257 6.166 1.00 39.53 190 PHE A O 1
ATOM 1541 N N . ARG A 1 191 ? -6.984 -19.547 6.404 1.00 40.16 191 ARG A N 1
ATOM 1542 C CA . ARG A 1 191 ? -6.667 -20.569 5.384 1.00 40.16 191 ARG A CA 1
ATOM 1543 C C . ARG A 1 191 ? -5.167 -20.544 5.098 1.00 40.16 191 ARG A C 1
ATOM 1545 O O . ARG A 1 191 ? -4.714 -20.230 4.006 1.00 40.16 191 ARG A O 1
ATOM 1552 N N . ALA A 1 192 ? -4.394 -20.874 6.122 1.00 41.34 192 ALA A N 1
ATOM 1553 C CA . ALA A 1 192 ? -3.070 -21.438 5.941 1.00 41.34 192 ALA A CA 1
ATOM 1554 C C . ALA A 1 192 ? -3.175 -22.879 6.435 1.00 41.34 192 ALA A C 1
ATOM 1556 O O . ALA A 1 192 ? -3.135 -23.089 7.633 1.00 41.34 192 ALA A O 1
ATOM 1557 N N . HIS A 1 193 ? -3.476 -23.803 5.522 1.00 43.41 193 HIS A N 1
ATOM 1558 C CA . HIS A 1 193 ? -3.137 -25.232 5.544 1.00 43.41 193 HIS A CA 1
ATOM 1559 C C . HIS A 1 193 ? -3.763 -25.858 4.294 1.00 43.41 193 HIS A C 1
ATOM 1561 O O . HIS A 1 193 ? -4.904 -26.297 4.334 1.00 43.41 193 HIS A O 1
ATOM 1567 N N . GLN A 1 194 ? -3.039 -25.809 3.174 1.00 38.53 194 GLN A N 1
ATOM 1568 C CA . GLN A 1 194 ? -2.769 -26.986 2.343 1.00 38.53 194 GLN A CA 1
ATOM 1569 C C . GLN A 1 194 ? -1.685 -26.603 1.329 1.00 38.53 194 GLN A C 1
ATOM 1571 O O . GLN A 1 194 ? -1.945 -25.986 0.299 1.00 38.53 194 GLN A O 1
ATOM 1576 N N . PHE A 1 195 ? -0.437 -26.898 1.691 1.00 38.09 195 PHE A N 1
ATOM 1577 C CA . PHE A 1 195 ? 0.634 -27.060 0.716 1.00 38.09 195 PHE A CA 1
ATOM 1578 C C . PHE A 1 195 ? 0.330 -28.308 -0.132 1.00 38.09 195 PHE A C 1
ATOM 1580 O O . PHE A 1 195 ? -0.241 -29.268 0.383 1.00 38.09 195 PHE A O 1
ATOM 1587 N N . ASN A 1 196 ? 0.756 -28.261 -1.397 1.00 41.31 196 ASN A N 1
ATOM 1588 C CA . ASN A 1 196 ? 0.631 -29.256 -2.474 1.00 41.31 196 ASN A CA 1
ATOM 1589 C C . ASN A 1 196 ? -0.708 -29.320 -3.230 1.00 41.31 196 ASN A C 1
ATOM 1591 O O . ASN A 1 196 ? -1.591 -30.107 -2.907 1.00 41.31 196 ASN A O 1
ATOM 1595 N N . ALA A 1 197 ? -0.784 -28.570 -4.336 1.00 34.34 197 ALA A N 1
ATOM 1596 C CA . ALA A 1 197 ? -1.549 -28.942 -5.529 1.00 34.34 197 ALA A CA 1
ATOM 1597 C C . ALA A 1 197 ? -0.891 -28.323 -6.790 1.00 34.34 197 ALA A C 1
ATOM 1599 O O . ALA A 1 197 ? -0.302 -27.242 -6.687 1.00 34.34 197 ALA A O 1
ATOM 1600 N N . PRO A 1 198 ? -0.924 -29.010 -7.949 1.00 32.97 198 PRO A N 1
ATOM 1601 C CA . PRO A 1 198 ? -0.014 -28.786 -9.071 1.00 32.97 198 PRO A CA 1
ATOM 1602 C C . PRO A 1 198 ? -0.378 -27.563 -9.922 1.00 32.97 198 PRO A C 1
ATOM 1604 O O . PRO A 1 198 ? -1.532 -27.143 -10.006 1.00 32.97 198 PRO A O 1
ATOM 1607 N N . GLN A 1 199 ? 0.642 -27.001 -10.573 1.00 42.72 199 GLN A N 1
ATOM 1608 C CA . GLN A 1 199 ? 0.547 -25.864 -11.485 1.00 42.72 199 GLN A CA 1
ATOM 1609 C C . GLN A 1 199 ? -0.109 -26.270 -12.811 1.00 42.72 199 GLN A C 1
ATOM 1611 O O . GLN A 1 199 ? 0.579 -26.515 -13.794 1.00 42.72 199 GLN A O 1
ATOM 1616 N N . ASN A 1 200 ? -1.436 -26.328 -12.870 1.00 38.84 200 ASN A N 1
ATOM 1617 C CA . ASN A 1 200 ? -2.128 -26.098 -14.135 1.00 38.84 200 ASN A CA 1
ATOM 1618 C C . ASN A 1 200 ? -3.573 -25.654 -13.887 1.00 38.84 200 ASN A C 1
ATOM 1620 O O . ASN A 1 200 ? -4.235 -26.199 -13.008 1.00 38.84 200 ASN A O 1
ATOM 1624 N N . LYS A 1 201 ? -4.052 -24.698 -14.693 1.00 36.66 201 LYS A N 1
ATOM 1625 C CA . LYS A 1 201 ? -5.359 -24.004 -14.624 1.00 36.66 201 LYS A CA 1
ATOM 1626 C C . LYS A 1 201 ? -5.445 -22.837 -13.627 1.00 36.66 201 LYS A C 1
ATOM 1628 O O . LYS A 1 201 ? -6.049 -22.919 -12.563 1.00 36.66 201 LYS A O 1
ATOM 1633 N N . ARG A 1 202 ? -4.894 -21.689 -14.034 1.00 35.59 202 ARG A N 1
ATOM 1634 C CA . ARG A 1 202 ? -5.413 -20.361 -13.656 1.00 35.59 202 ARG A CA 1
ATOM 1635 C C . ARG A 1 202 ? -6.016 -19.701 -14.893 1.00 35.59 202 ARG A C 1
ATOM 1637 O O . ARG A 1 202 ? -5.525 -18.678 -15.356 1.00 35.59 202 ARG A O 1
ATOM 1644 N N . GLU A 1 203 ? -7.063 -20.311 -15.426 1.00 39.34 203 GLU A N 1
ATOM 1645 C CA . GLU A 1 203 ? -8.035 -19.574 -16.225 1.00 39.34 203 GLU A CA 1
ATOM 1646 C C . GLU A 1 203 ? -9.143 -19.085 -15.291 1.00 39.34 203 GLU A C 1
ATOM 1648 O O . GLU A 1 203 ? -9.585 -19.799 -14.394 1.00 39.34 203 GLU A O 1
ATOM 1653 N N . GLU A 1 204 ? -9.506 -17.821 -15.492 1.00 42.22 204 GLU A N 1
ATOM 1654 C CA . GLU A 1 204 ? -10.746 -17.191 -15.040 1.00 42.22 204 GLU A CA 1
ATOM 1655 C C . GLU A 1 204 ? -11.033 -17.189 -13.535 1.00 42.22 204 GLU A C 1
ATOM 1657 O O . GLU A 1 204 ? -11.956 -17.810 -13.017 1.00 42.22 204 GLU A O 1
ATOM 1662 N N . GLN A 1 205 ? -10.327 -16.312 -12.824 1.00 38.84 205 GLN A N 1
ATOM 1663 C CA . GLN A 1 205 ? -10.947 -15.636 -11.688 1.00 38.84 205 GLN A CA 1
ATOM 1664 C C . GLN A 1 205 ? -10.542 -14.165 -11.693 1.00 38.84 205 GLN A C 1
ATOM 1666 O O . GLN A 1 205 ? -9.686 -13.701 -10.935 1.00 38.84 205 GLN A O 1
ATOM 1671 N N . LEU A 1 206 ? -11.173 -13.424 -12.612 1.00 37.75 206 LEU A N 1
ATOM 1672 C CA . LEU A 1 206 ? -11.340 -11.985 -12.475 1.00 37.75 206 LEU A CA 1
ATOM 1673 C C . LEU A 1 206 ? -11.913 -11.728 -11.081 1.00 37.75 206 LEU A C 1
ATOM 1675 O O . LEU A 1 206 ? -13.020 -12.141 -10.746 1.00 37.75 206 LEU A O 1
ATOM 1679 N N . CYS A 1 207 ? -11.127 -11.067 -10.242 1.00 32.56 207 CYS A N 1
ATOM 1680 C CA . CYS A 1 207 ? -11.628 -10.545 -8.990 1.00 32.56 207 CYS A CA 1
ATOM 1681 C C . CYS A 1 207 ? -12.624 -9.426 -9.311 1.00 32.56 207 CYS A C 1
ATOM 1683 O O . CYS A 1 207 ? -12.228 -8.336 -9.727 1.00 32.56 207 CYS A O 1
ATOM 1685 N N . ASP A 1 208 ? -13.912 -9.701 -9.107 1.00 37.12 208 ASP A N 1
ATOM 1686 C CA . ASP A 1 208 ? -14.971 -8.697 -9.089 1.00 37.12 208 ASP A CA 1
ATOM 1687 C C . ASP A 1 208 ? -14.671 -7.662 -7.995 1.00 37.12 208 ASP A C 1
ATOM 1689 O O . ASP A 1 208 ? -14.957 -7.827 -6.807 1.00 37.12 208 ASP A O 1
ATOM 1693 N N . MET A 1 209 ? -14.019 -6.576 -8.403 1.00 39.66 209 MET A N 1
ATOM 1694 C CA . MET A 1 209 ? -13.816 -5.380 -7.599 1.00 39.66 209 MET A CA 1
ATOM 1695 C C . MET A 1 209 ? -15.033 -4.462 -7.799 1.00 39.66 209 MET A C 1
ATOM 1697 O O . MET A 1 209 ? -15.265 -4.019 -8.925 1.00 39.66 209 MET A O 1
ATOM 1701 N N . PRO A 1 210 ? -15.778 -4.066 -6.749 1.00 42.75 210 PRO A N 1
ATOM 1702 C CA . PRO A 1 210 ? -16.955 -3.207 -6.890 1.00 42.75 210 PRO A CA 1
ATOM 1703 C C . PRO A 1 210 ? -16.585 -1.714 -6.975 1.00 42.75 210 PRO A C 1
ATOM 1705 O O . PRO A 1 210 ? -17.223 -0.871 -6.354 1.00 42.75 210 PRO A O 1
ATOM 1708 N N . PHE A 1 211 ? -15.529 -1.362 -7.715 1.00 45.88 211 PHE A N 1
ATOM 1709 C CA . PHE A 1 211 ? -15.108 0.032 -7.909 1.00 45.88 211 PHE A CA 1
ATOM 1710 C C . PHE A 1 211 ? -14.592 0.282 -9.328 1.00 45.88 211 PHE A C 1
ATOM 1712 O O . PHE A 1 211 ? -13.476 0.738 -9.554 1.00 45.88 211 PHE A O 1
ATOM 1719 N N . ALA A 1 212 ? -15.449 0.027 -10.305 1.00 44.09 212 ALA A N 1
ATOM 1720 C CA . ALA A 1 212 ? -15.416 0.737 -11.571 1.00 44.09 212 ALA A CA 1
ATOM 1721 C C . ALA A 1 212 ? -16.865 0.883 -12.024 1.00 44.09 212 ALA A C 1
ATOM 1723 O O . ALA A 1 212 ? -17.569 -0.110 -12.193 1.00 44.09 212 ALA A O 1
ATOM 1724 N N 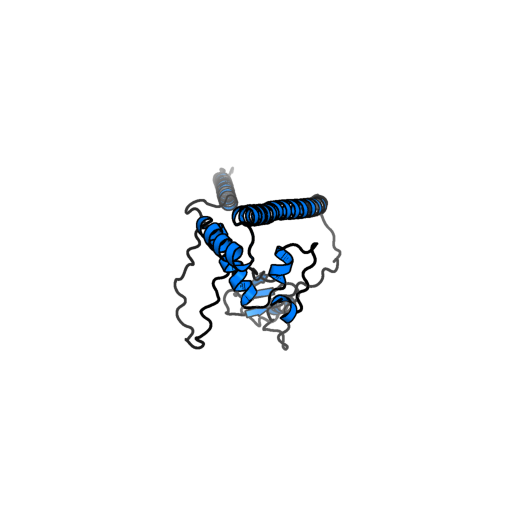. LYS A 1 213 ? -17.336 2.124 -12.182 1.00 45.41 213 LYS A N 1
ATOM 1725 C CA . LYS A 1 213 ? -18.575 2.374 -12.918 1.00 45.41 213 LYS A CA 1
ATOM 1726 C C . LYS A 1 213 ? -18.370 1.765 -14.306 1.00 45.41 213 LYS A C 1
ATOM 1728 O O . LYS A 1 213 ? -17.536 2.262 -15.062 1.00 45.41 213 LYS A O 1
ATOM 1733 N N . LYS A 1 214 ? -19.057 0.656 -14.598 1.00 49.94 214 LYS A N 1
ATOM 1734 C CA . LYS A 1 214 ? -19.065 0.037 -15.927 1.00 49.94 214 LYS A CA 1
ATOM 1735 C C . LYS A 1 214 ? -19.440 1.132 -16.935 1.00 49.94 214 LYS A C 1
ATOM 1737 O O . LYS A 1 214 ? -20.503 1.728 -16.807 1.00 49.94 214 LYS A O 1
ATOM 1742 N N . GLY A 1 215 ? -18.538 1.439 -17.867 1.00 59.31 215 GLY A N 1
ATOM 1743 C CA . GLY A 1 215 ? -18.830 2.284 -19.033 1.00 59.31 215 GLY A CA 1
ATOM 1744 C C . GLY A 1 215 ? -18.186 3.674 -19.095 1.00 59.31 215 GLY A C 1
ATOM 1745 O O . GLY A 1 215 ? -18.245 4.292 -20.151 1.00 59.31 215 GLY A O 1
ATOM 1746 N N . ALA A 1 216 ? -17.529 4.183 -18.048 1.00 66.56 216 ALA A N 1
ATOM 1747 C CA . ALA A 1 216 ? -16.866 5.491 -18.148 1.00 66.56 216 ALA A CA 1
ATOM 1748 C C . ALA A 1 216 ? -15.420 5.347 -18.663 1.00 66.56 216 ALA A C 1
ATOM 1750 O O . ALA A 1 216 ? -14.531 4.926 -17.916 1.00 66.56 216 ALA A O 1
ATOM 1751 N N . LYS A 1 217 ? -15.174 5.711 -19.932 1.00 78.38 217 LYS A N 1
ATOM 1752 C CA . LYS A 1 217 ? -13.808 5.851 -20.470 1.00 78.38 217 LYS A CA 1
ATOM 1753 C C . LYS A 1 217 ? -13.044 6.908 -19.668 1.00 78.38 217 LYS A C 1
ATOM 1755 O O . LYS A 1 217 ? -13.592 7.932 -19.263 1.00 78.38 217 LYS A O 1
ATOM 1760 N N . TRP A 1 218 ? -11.762 6.656 -19.415 1.00 71.69 218 TRP A N 1
ATOM 1761 C CA . TRP A 1 218 ? -10.935 7.576 -18.635 1.00 71.69 218 TRP A CA 1
ATOM 1762 C C . TRP A 1 218 ? -10.700 8.876 -19.421 1.00 71.69 218 TRP A C 1
ATOM 1764 O O . TRP A 1 218 ? -10.438 8.795 -20.620 1.00 71.69 218 TRP A O 1
ATOM 1774 N N . PRO A 1 219 ? -10.666 10.060 -18.776 1.00 81.81 219 PRO A N 1
ATOM 1775 C CA . PRO A 1 219 ? -10.503 11.343 -19.475 1.00 81.81 219 PRO A CA 1
ATOM 1776 C C . PRO A 1 219 ? -9.254 11.423 -20.364 1.00 81.81 219 PRO A C 1
ATOM 1778 O O . PRO A 1 219 ? -9.260 12.066 -21.407 1.00 81.81 219 PRO A O 1
ATOM 1781 N N . ARG A 1 220 ? -8.172 10.734 -19.973 1.00 84.88 220 ARG A N 1
ATOM 1782 C CA . ARG A 1 220 ? -6.943 10.649 -20.774 1.00 84.88 220 ARG A CA 1
ATOM 1783 C C . ARG A 1 220 ? -7.139 9.847 -22.064 1.00 84.88 220 ARG A C 1
ATOM 1785 O O . ARG A 1 220 ? -6.526 10.192 -23.063 1.00 84.88 220 ARG A O 1
ATOM 1792 N N . ILE A 1 221 ? -7.960 8.797 -22.023 1.00 85.00 221 ILE A N 1
ATOM 1793 C CA . ILE A 1 221 ? -8.278 7.964 -23.190 1.00 85.00 221 ILE A CA 1
ATOM 1794 C C . ILE A 1 221 ? -9.149 8.765 -24.160 1.00 85.00 221 ILE A C 1
ATOM 1796 O O . ILE A 1 221 ? -8.830 8.810 -25.336 1.00 85.00 221 ILE A O 1
ATOM 1800 N N . VAL A 1 222 ? -10.159 9.482 -23.655 1.00 91.56 222 VAL A N 1
ATOM 1801 C CA . VAL A 1 222 ? -11.012 10.362 -24.479 1.00 91.56 222 VAL A CA 1
ATOM 1802 C C . VAL A 1 222 ? -10.176 11.430 -25.190 1.00 91.56 222 VAL A C 1
ATOM 1804 O O . VAL A 1 222 ? -10.257 11.574 -26.402 1.00 91.56 222 VAL A O 1
ATOM 1807 N N . LYS A 1 223 ? -9.278 12.101 -24.457 1.00 92.25 223 LYS A N 1
ATOM 1808 C CA . LYS A 1 223 ? -8.380 13.106 -25.039 1.00 92.25 223 LYS A CA 1
ATOM 1809 C C . LYS A 1 223 ? -7.433 12.522 -26.095 1.00 92.25 223 LYS A C 1
ATOM 1811 O O . LYS A 1 223 ? -7.114 13.195 -27.065 1.00 92.25 223 LYS A O 1
ATOM 1816 N N . LEU A 1 224 ? -6.961 11.288 -25.900 1.00 92.69 224 LEU A N 1
ATOM 1817 C CA . LEU A 1 224 ? -6.135 10.595 -26.892 1.00 92.69 224 LEU A CA 1
ATOM 1818 C C . LEU A 1 224 ? -6.937 10.285 -28.163 1.00 92.69 224 LEU A C 1
ATOM 1820 O O . LEU A 1 224 ? -6.452 10.562 -29.255 1.00 92.69 224 LEU A O 1
ATOM 1824 N N . GLU A 1 225 ? -8.162 9.775 -28.029 1.00 94.56 225 GLU A N 1
ATOM 1825 C CA . GLU A 1 225 ? -9.055 9.496 -29.164 1.00 94.56 225 GLU A CA 1
ATOM 1826 C C . GLU A 1 225 ? -9.350 10.772 -29.976 1.00 94.56 225 GLU A C 1
ATOM 1828 O O . GLU A 1 225 ? -9.256 10.749 -31.202 1.00 94.56 225 GLU A O 1
ATOM 1833 N N . GLU A 1 226 ? -9.592 11.905 -29.310 1.00 94.81 226 GLU A N 1
ATOM 1834 C CA . GLU A 1 226 ? -9.765 13.213 -29.962 1.00 94.81 226 GLU A CA 1
ATOM 1835 C C . GLU A 1 226 ? -8.516 13.642 -30.746 1.00 94.81 226 GLU A C 1
ATOM 1837 O O . GLU A 1 226 ? -8.620 14.055 -31.900 1.00 94.81 226 GLU A O 1
ATOM 1842 N N . THR A 1 227 ? -7.323 13.511 -30.153 1.00 94.88 227 THR A N 1
ATOM 1843 C CA . THR A 1 227 ? -6.075 13.876 -30.846 1.00 94.88 227 THR A CA 1
ATOM 1844 C C . THR A 1 227 ? -5.790 12.983 -32.049 1.00 94.88 227 THR A C 1
ATOM 1846 O O . THR A 1 227 ? -5.312 13.469 -33.068 1.00 94.88 227 THR A O 1
ATOM 1849 N N . VAL A 1 228 ? -6.110 11.689 -31.961 1.00 96.75 228 VAL A N 1
ATOM 1850 C CA . VAL A 1 228 ? -5.943 10.754 -33.081 1.00 96.75 228 VAL A CA 1
ATOM 1851 C C . VAL A 1 228 ? -6.898 11.113 -34.221 1.00 96.75 228 VAL A C 1
ATOM 1853 O O . VAL A 1 228 ? -6.474 11.147 -35.372 1.00 96.75 228 VAL A O 1
ATOM 1856 N N . ALA A 1 229 ? -8.151 11.458 -33.915 1.00 94.94 229 ALA A N 1
ATOM 1857 C CA . ALA A 1 229 ? -9.115 11.887 -34.926 1.00 94.94 229 ALA A CA 1
ATOM 1858 C C . ALA A 1 229 ? -8.683 13.184 -35.636 1.00 94.94 229 ALA A C 1
ATOM 1860 O O . ALA A 1 229 ? -8.790 13.285 -36.856 1.00 94.94 229 ALA A O 1
ATOM 1861 N N . GLN A 1 230 ? -8.144 14.152 -34.889 1.00 95.44 230 GLN A N 1
ATOM 1862 C CA . GLN A 1 230 ? -7.614 15.398 -35.455 1.00 95.44 230 GLN A CA 1
ATOM 1863 C C . GLN A 1 230 ? -6.426 15.151 -36.389 1.00 95.44 230 GLN A C 1
ATOM 1865 O O . GLN A 1 230 ? -6.368 15.725 -37.474 1.00 95.44 230 GLN A O 1
ATOM 1870 N N . LEU A 1 231 ? -5.498 14.276 -35.994 1.00 95.62 231 LEU A N 1
ATOM 1871 C CA . LEU A 1 231 ? -4.357 13.912 -36.834 1.00 95.62 231 LEU A CA 1
ATOM 1872 C C . LEU A 1 231 ? -4.804 13.197 -38.112 1.00 95.62 231 LEU A C 1
ATOM 1874 O O . LEU A 1 231 ? -4.275 13.489 -39.180 1.00 95.62 231 LEU A O 1
ATOM 1878 N N . GLN A 1 232 ? -5.807 12.320 -38.028 1.00 95.69 232 GLN A N 1
ATOM 1879 C CA . GLN A 1 232 ? -6.341 11.642 -39.208 1.00 95.69 232 GLN A CA 1
ATOM 1880 C C . GLN A 1 232 ? -6.934 12.642 -40.210 1.00 95.69 232 GLN A C 1
ATOM 1882 O O . GLN A 1 232 ? -6.617 12.585 -41.392 1.00 95.69 232 GLN A O 1
ATOM 1887 N N . GLN A 1 233 ? -7.697 13.628 -39.730 1.00 93.56 233 GLN A N 1
ATOM 1888 C CA . GLN A 1 233 ? -8.238 14.692 -40.582 1.00 93.56 233 GLN A CA 1
ATOM 1889 C C . GLN A 1 233 ? -7.140 15.530 -41.249 1.00 93.56 233 GLN A C 1
ATOM 1891 O O . GLN A 1 233 ? -7.284 15.930 -42.403 1.00 93.56 233 GLN A O 1
ATOM 1896 N N . GLN A 1 234 ? -6.035 15.793 -40.547 1.00 93.56 234 GLN A N 1
ATOM 1897 C CA . GLN A 1 234 ? -4.889 16.502 -41.122 1.00 93.56 234 GLN A CA 1
ATOM 1898 C C . GLN A 1 234 ? -4.188 15.680 -42.208 1.00 93.56 234 GLN A C 1
ATOM 1900 O O . GLN A 1 234 ? -3.814 16.234 -43.240 1.00 93.56 234 GLN A O 1
ATOM 1905 N N . ILE A 1 235 ? -4.040 14.369 -42.003 1.00 93.06 235 ILE A N 1
ATOM 1906 C CA . ILE A 1 235 ? -3.472 13.455 -43.001 1.00 93.06 235 ILE A CA 1
ATOM 1907 C C . ILE A 1 235 ? -4.355 13.423 -44.252 1.00 93.06 235 ILE A C 1
ATOM 1909 O O . ILE A 1 235 ? -3.850 13.583 -45.362 1.00 93.06 235 ILE A O 1
ATOM 1913 N N . ASP A 1 236 ? -5.670 13.297 -44.079 1.00 91.00 236 ASP A N 1
ATOM 1914 C CA . ASP A 1 236 ? -6.616 13.239 -45.194 1.00 91.00 236 ASP A CA 1
ATOM 1915 C C . ASP A 1 236 ? -6.659 14.570 -45.969 1.00 91.00 236 ASP A C 1
ATOM 1917 O O . ASP A 1 236 ? -6.750 14.579 -47.197 1.00 91.00 236 ASP A O 1
ATOM 1921 N N . ALA A 1 237 ? -6.538 15.707 -45.275 1.00 86.44 237 ALA A N 1
ATOM 1922 C CA . ALA A 1 237 ? -6.463 17.025 -45.903 1.00 86.44 237 ALA A CA 1
ATOM 1923 C C . ALA A 1 237 ? -5.187 17.206 -46.742 1.00 86.44 237 ALA A C 1
ATOM 1925 O O . ALA A 1 237 ? -5.247 17.789 -47.822 1.00 86.44 237 ALA A O 1
ATOM 1926 N N . LEU A 1 238 ? -4.048 16.686 -46.274 1.00 84.25 238 LEU A N 1
ATOM 1927 C CA . LEU A 1 238 ? -2.782 16.713 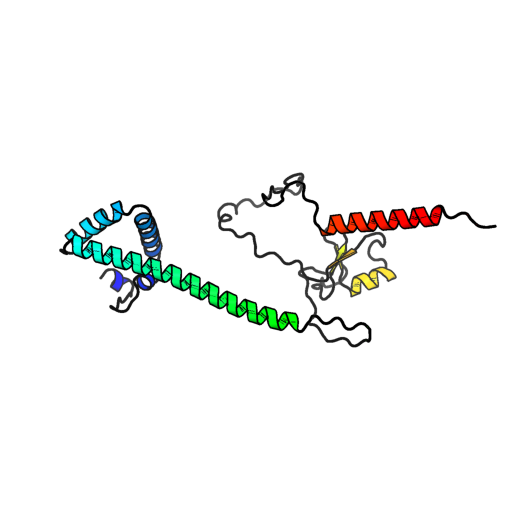-47.015 1.00 84.25 238 LEU A CA 1
ATOM 1928 C C . LEU A 1 238 ? -2.785 15.733 -48.194 1.00 84.25 238 LEU A C 1
ATOM 1930 O O . LEU A 1 238 ? -2.245 16.043 -49.253 1.00 84.25 238 LEU A O 1
ATOM 1934 N N . SER A 1 239 ? -3.430 14.574 -48.039 1.00 83.81 239 SER A N 1
ATOM 1935 C CA . SER A 1 239 ? -3.551 13.570 -49.100 1.00 83.81 239 SER A CA 1
ATOM 1936 C C . SER A 1 239 ? -4.449 14.017 -50.259 1.00 83.81 239 SER A C 1
ATOM 1938 O O . SER A 1 239 ? -4.286 13.511 -51.367 1.00 83.81 239 SER A O 1
ATOM 1940 N N . ASN A 1 240 ? -5.393 14.932 -50.019 1.00 76.19 240 ASN A N 1
ATOM 1941 C CA . ASN A 1 240 ? -6.358 15.406 -51.017 1.00 76.19 240 ASN A CA 1
ATOM 1942 C C . ASN A 1 240 ? -5.997 16.765 -51.638 1.00 76.19 240 ASN A C 1
ATOM 1944 O O . ASN A 1 240 ? -6.818 17.350 -52.347 1.00 76.19 240 ASN A O 1
ATOM 1948 N N . GLN A 1 241 ? -4.794 17.293 -51.392 1.00 75.06 241 GLN A N 1
ATOM 1949 C CA . GLN A 1 241 ? -4.356 18.496 -52.096 1.00 75.06 241 GLN A CA 1
ATOM 1950 C C . GLN A 1 241 ? -4.094 18.166 -53.574 1.00 75.06 241 GLN A C 1
ATOM 1952 O O . GLN A 1 241 ? -3.383 17.197 -53.860 1.00 75.06 241 GLN A O 1
ATOM 1957 N N . PRO A 1 242 ? -4.646 18.944 -54.526 1.00 67.88 242 PRO A N 1
ATOM 1958 C CA . PRO A 1 242 ? -4.337 18.751 -55.932 1.00 67.88 242 PRO A CA 1
ATOM 1959 C C . PRO A 1 242 ? -2.836 18.970 -56.129 1.00 67.88 242 PRO A C 1
ATOM 1961 O O . PRO A 1 242 ? -2.284 19.990 -55.713 1.00 67.88 242 PRO A O 1
ATOM 1964 N N . LYS A 1 243 ? -2.165 17.990 -56.740 1.00 65.31 243 LYS A N 1
ATOM 1965 C CA . LYS A 1 243 ? -0.801 18.171 -57.234 1.00 65.31 243 LYS A CA 1
ATOM 1966 C C . LYS A 1 243 ? -0.883 19.224 -58.337 1.00 65.31 243 LYS A C 1
ATOM 1968 O O . LYS A 1 243 ? -1.350 18.915 -59.426 1.00 65.31 243 LYS A O 1
ATOM 1973 N N . ASN A 1 244 ? -0.520 20.464 -58.021 1.00 60.81 244 ASN A N 1
ATOM 1974 C CA . ASN A 1 244 ? -0.331 21.492 -59.036 1.00 60.81 244 ASN A CA 1
ATOM 1975 C C . ASN A 1 244 ? 0.866 21.064 -59.898 1.00 60.81 244 ASN A C 1
ATOM 1977 O O . ASN A 1 244 ? 1.995 21.049 -59.402 1.00 60.81 244 ASN A O 1
ATOM 1981 N N . GLU A 1 245 ? 0.578 20.641 -61.130 1.00 48.97 245 GLU A N 1
ATOM 1982 C CA . GLU A 1 245 ? 1.530 20.615 -62.249 1.00 48.97 245 GLU A CA 1
ATOM 1983 C C . GLU A 1 245 ? 1.889 22.039 -62.687 1.00 48.97 245 GLU A C 1
ATOM 1985 O O . GLU A 1 245 ? 1.000 22.924 -62.623 1.00 48.97 245 GLU A O 1
#

pLDDT: mean 70.95, std 18.66, range [30.89, 96.75]

Sequence (245 aa):
SILARFEIQISDEDSPRDIIKDLPQPMKRIVNQKLVLLKRKPENLEKIVGTMAMIFNVPKDTLLEEVKACLEHMQTNKQNKKVEKKQEKKCKKEQKKAEKCARKCPVPAPSDVPEQQKPVVHHAYCDNCNNRQLISGIRYKCLQCPDYDLCESCEAKNVTENFHDSDHVFAKHYKPRRMFPGRCGRAAFFRAHQFNAPQNKREEQLCDMPFAKKGAKWPRIVKLEETVAQLQQQIDALSNQPKNE

Organism: NCBI:txid1487602